Protein AF-A0AAN7C1F4-F1 (afdb_monomer_lite)

InterPro domains:
  IPR022137 Zinc finger protein, DUF3669 domain [PF12417] (232-261)

pLDDT: mean 75.75, std 20.01, range [30.58, 96.75]

Structure (mmCIF, N/CA/C/O backbone):
data_AF-A0AAN7C1F4-F1
#
_entry.id   AF-A0AAN7C1F4-F1
#
loop_
_atom_site.group_PDB
_atom_site.id
_atom_site.type_symbol
_atom_site.label_atom_id
_atom_site.label_alt_id
_atom_site.label_comp_id
_atom_site.label_asym_id
_atom_site.label_entity_id
_atom_site.label_seq_id
_atom_site.pdbx_PDB_ins_code
_atom_site.Cartn_x
_atom_site.Cartn_y
_atom_site.Cartn_z
_atom_site.occupancy
_atom_site.B_iso_or_equiv
_atom_site.auth_seq_id
_atom_site.auth_comp_id
_atom_site.auth_asym_id
_atom_site.auth_atom_id
_atom_site.pdbx_PDB_model_num
ATOM 1 N N . MET A 1 1 ? -2.738 40.493 -22.459 1.00 34.84 1 MET A N 1
ATOM 2 C CA . MET A 1 1 ? -2.382 39.876 -21.164 1.00 34.84 1 MET A CA 1
ATOM 3 C C . MET A 1 1 ? -3.602 39.111 -20.692 1.00 34.84 1 MET A C 1
ATOM 5 O O . MET A 1 1 ? -4.581 39.734 -20.309 1.00 34.84 1 MET A O 1
ATOM 9 N N . SER A 1 2 ? -3.603 37.792 -20.858 1.00 36.91 2 SER A N 1
ATOM 10 C CA . SER A 1 2 ? -4.752 36.943 -20.528 1.00 36.91 2 SER A CA 1
ATOM 11 C C . SER A 1 2 ? -4.722 36.644 -19.031 1.00 36.91 2 SER A C 1
ATOM 13 O O . SER A 1 2 ? -3.723 36.116 -18.545 1.00 36.91 2 SER A O 1
ATOM 15 N N . GLN A 1 3 ? -5.772 37.019 -18.295 1.00 33.38 3 GLN A N 1
ATOM 16 C CA . GLN A 1 3 ? -5.907 36.657 -16.883 1.00 33.38 3 GLN A CA 1
ATOM 17 C C . GLN A 1 3 ? -5.899 35.124 -16.746 1.00 33.38 3 GLN A C 1
ATOM 19 O O . GLN A 1 3 ? -6.567 34.449 -17.537 1.00 33.38 3 GLN A O 1
ATOM 24 N N . PRO A 1 4 ? -5.148 34.549 -15.790 1.00 38.56 4 PRO A N 1
ATOM 25 C CA . PRO A 1 4 ? -5.243 33.123 -15.517 1.00 38.56 4 PRO A CA 1
ATOM 26 C C . PRO A 1 4 ? -6.684 32.787 -15.113 1.00 38.56 4 PRO A C 1
ATOM 28 O O . PRO A 1 4 ? -7.313 33.525 -14.360 1.00 38.56 4 PRO A O 1
ATOM 31 N N . SER A 1 5 ? -7.231 31.691 -15.648 1.00 43.50 5 SER A N 1
ATOM 32 C CA . SER A 1 5 ? -8.597 31.273 -15.311 1.00 43.50 5 SER A CA 1
ATOM 33 C C . SER A 1 5 ? -8.726 31.061 -13.798 1.00 43.50 5 SER A C 1
ATOM 35 O O . SER A 1 5 ? -7.796 30.543 -13.183 1.00 43.50 5 SER A O 1
ATOM 37 N N . VAL A 1 6 ? -9.885 31.373 -13.216 1.00 41.28 6 VAL A N 1
ATOM 38 C CA . VAL A 1 6 ? -10.202 31.178 -11.784 1.00 41.28 6 VAL A CA 1
ATOM 39 C C . VAL A 1 6 ? -9.850 29.761 -11.287 1.00 41.28 6 VAL A C 1
ATOM 41 O O . VAL A 1 6 ? -9.401 29.581 -10.159 1.00 41.28 6 VAL A O 1
ATOM 44 N N . ASN A 1 7 ? -9.939 28.749 -12.159 1.00 43.69 7 ASN A N 1
ATOM 45 C CA . ASN A 1 7 ? -9.520 27.373 -11.862 1.00 43.69 7 ASN A CA 1
ATOM 46 C C . ASN A 1 7 ? -8.006 27.216 -11.640 1.00 43.69 7 ASN A C 1
ATOM 48 O O . ASN A 1 7 ? -7.591 26.370 -10.857 1.00 43.69 7 ASN A O 1
ATOM 52 N N . ALA A 1 8 ? -7.168 28.006 -12.311 1.00 42.75 8 ALA A N 1
ATOM 53 C CA . ALA A 1 8 ? -5.718 28.000 -12.121 1.00 42.75 8 ALA A CA 1
ATOM 54 C C . ALA A 1 8 ? -5.306 28.698 -10.812 1.00 42.75 8 ALA A C 1
ATOM 56 O O . ALA A 1 8 ? -4.344 28.271 -10.176 1.00 42.75 8 ALA A O 1
ATOM 57 N N . GLU A 1 9 ? -6.048 29.723 -10.378 1.00 36.28 9 GLU A N 1
ATOM 58 C CA . GLU A 1 9 ? -5.847 30.366 -9.071 1.00 36.28 9 GLU A CA 1
ATOM 59 C C . GLU A 1 9 ? -6.326 29.482 -7.912 1.00 36.28 9 GLU A C 1
ATOM 61 O O . GLU A 1 9 ? -5.582 29.297 -6.952 1.00 36.28 9 GLU A O 1
ATOM 66 N N . LEU A 1 10 ? -7.489 28.830 -8.032 1.00 43.03 10 LEU A N 1
ATOM 67 C CA . LEU A 1 10 ? -7.954 27.842 -7.046 1.00 43.03 10 LEU A CA 1
ATOM 68 C C . LEU A 1 10 ? -7.001 26.640 -6.933 1.00 43.03 10 LEU A C 1
ATOM 70 O O . LEU A 1 10 ? -6.730 26.167 -5.832 1.00 43.03 10 LEU A O 1
ATOM 74 N N . ARG A 1 11 ? -6.413 26.183 -8.049 1.00 48.16 11 ARG A N 1
ATOM 75 C CA . ARG A 1 11 ? -5.385 25.123 -8.056 1.00 48.16 11 ARG A CA 1
ATOM 76 C C . ARG A 1 11 ? -4.082 25.531 -7.366 1.00 48.16 11 ARG A C 1
ATOM 78 O O . ARG A 1 11 ? -3.404 24.660 -6.836 1.00 48.16 11 ARG A O 1
ATOM 85 N N . ARG A 1 12 ? -3.742 26.826 -7.349 1.00 46.03 12 ARG A N 1
ATOM 86 C CA . ARG A 1 12 ? -2.605 27.367 -6.581 1.00 46.03 12 ARG A CA 1
ATOM 87 C C . ARG A 1 12 ? -2.884 27.462 -5.078 1.00 46.03 12 ARG A C 1
ATOM 89 O O . ARG A 1 12 ? -1.930 27.512 -4.312 1.00 46.03 12 ARG A O 1
ATOM 96 N N . MET A 1 13 ? -4.152 27.497 -4.661 1.00 45.31 13 MET A N 1
ATOM 97 C CA . MET A 1 13 ? -4.554 27.585 -3.248 1.00 45.31 13 MET A CA 1
ATOM 98 C C . MET A 1 13 ? -4.673 26.228 -2.545 1.00 45.31 13 MET A C 1
ATOM 100 O O . MET A 1 13 ? -4.728 26.181 -1.319 1.00 45.31 13 MET A O 1
ATOM 104 N N . LEU A 1 14 ? -4.736 25.128 -3.294 1.00 59.16 14 LEU A N 1
ATOM 105 C CA . LEU A 1 14 ? -4.851 23.789 -2.728 1.00 59.16 14 LEU A CA 1
ATOM 106 C C . LEU A 1 14 ? -3.478 23.288 -2.260 1.00 59.16 14 LEU A C 1
ATOM 108 O O . LEU A 1 14 ? -2.576 23.071 -3.073 1.00 59.16 14 LEU A O 1
ATOM 112 N N . THR A 1 15 ? -3.341 23.089 -0.953 1.00 70.69 15 THR A N 1
ATOM 113 C CA . THR A 1 15 ? -2.117 22.611 -0.308 1.00 70.69 15 THR A CA 1
ATOM 114 C C . THR A 1 15 ? -1.879 21.126 -0.585 1.00 70.69 15 THR A C 1
ATOM 116 O O . THR A 1 15 ? -2.807 20.317 -0.635 1.00 70.69 15 THR A O 1
ATOM 119 N N . ILE A 1 16 ? -0.611 20.770 -0.798 1.00 83.31 16 ILE A N 1
ATOM 120 C CA . ILE A 1 16 ? -0.155 19.380 -0.854 1.00 83.31 16 ILE A CA 1
ATOM 121 C C . ILE A 1 16 ? 0.323 19.017 0.544 1.00 83.31 16 ILE A C 1
ATOM 123 O O . ILE A 1 16 ? 1.182 19.697 1.099 1.00 83.31 16 ILE A O 1
ATOM 127 N N . ASN A 1 17 ? -0.233 17.945 1.095 1.00 83.12 17 ASN A N 1
ATOM 128 C CA . ASN A 1 17 ? 0.061 17.490 2.444 1.00 83.12 17 ASN A CA 1
ATOM 129 C C . ASN A 1 17 ? 0.717 16.111 2.397 1.00 83.12 17 ASN A C 1
ATOM 131 O O . ASN A 1 17 ? 0.409 15.293 1.525 1.00 83.12 17 ASN A O 1
ATOM 135 N N . SER A 1 18 ? 1.603 15.845 3.356 1.00 85.62 18 SER A N 1
ATOM 136 C CA . SER A 1 18 ? 2.015 14.475 3.659 1.00 85.62 18 SER A CA 1
ATOM 137 C C . SER A 1 18 ? 0.838 13.748 4.305 1.00 85.62 18 SER A C 1
ATOM 139 O O . SER A 1 18 ? 0.283 14.225 5.296 1.00 85.62 18 SER A O 1
ATOM 141 N N . ILE A 1 19 ? 0.448 12.615 3.727 1.00 83.81 19 ILE A N 1
ATOM 142 C CA . ILE A 1 19 ? -0.683 11.791 4.178 1.00 83.81 19 ILE A CA 1
ATOM 143 C C . ILE A 1 19 ? -0.240 10.421 4.706 1.00 83.81 19 ILE A C 1
ATOM 145 O O . ILE A 1 19 ? -1.054 9.652 5.207 1.00 83.81 19 ILE A O 1
ATOM 149 N N . GLY A 1 20 ? 1.049 10.103 4.597 1.00 81.62 20 GLY A N 1
ATOM 150 C CA . GLY A 1 20 ? 1.629 8.870 5.112 1.00 81.62 20 GLY A CA 1
ATOM 151 C C . GLY A 1 20 ? 3.140 8.859 4.935 1.00 81.62 20 GLY A C 1
ATOM 152 O O . GLY A 1 20 ? 3.677 9.503 4.038 1.00 81.62 20 GLY A O 1
ATOM 153 N N . TRP A 1 21 ? 3.846 8.133 5.792 1.00 78.19 21 TRP A N 1
ATOM 154 C CA . TRP A 1 21 ? 5.289 7.952 5.683 1.00 78.19 21 TRP A CA 1
ATOM 155 C C . TRP A 1 21 ? 5.690 6.583 6.225 1.00 78.19 21 TRP A C 1
ATOM 157 O O . TRP A 1 21 ? 5.091 6.083 7.174 1.00 78.19 21 TRP A O 1
ATOM 167 N N . GLY A 1 22 ? 6.719 6.001 5.622 1.00 72.56 22 GLY A N 1
ATOM 168 C CA . GLY A 1 22 ? 7.321 4.738 6.023 1.00 72.56 22 GLY A CA 1
ATOM 169 C C . GLY A 1 22 ? 8.840 4.787 5.885 1.00 72.56 22 GLY A C 1
ATOM 170 O O . GLY A 1 22 ? 9.439 5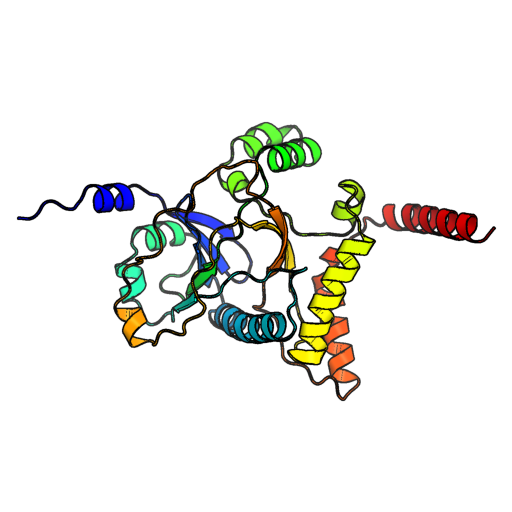.856 5.716 1.00 72.56 22 GLY A O 1
ATOM 171 N N . THR A 1 23 ? 9.471 3.620 5.966 1.00 73.88 23 THR A N 1
ATOM 172 C CA . THR A 1 23 ? 10.931 3.491 5.854 1.00 73.88 23 THR A CA 1
ATOM 173 C C . THR A 1 23 ? 11.415 3.759 4.426 1.00 73.88 23 THR A C 1
ATOM 175 O O . THR A 1 23 ? 12.408 4.466 4.246 1.00 73.88 23 THR A O 1
ATOM 178 N N . CYS A 1 24 ? 10.680 3.271 3.422 1.00 76.62 24 CYS A N 1
ATOM 179 C CA . CYS A 1 24 ? 11.045 3.373 2.006 1.00 76.62 24 CYS A CA 1
ATOM 180 C C . CYS A 1 24 ? 10.645 4.719 1.363 1.00 76.62 24 CYS A C 1
ATOM 182 O O . CYS A 1 24 ? 11.312 5.216 0.450 1.00 76.62 24 CYS A O 1
ATOM 184 N N . GLY A 1 25 ? 9.587 5.378 1.855 1.00 86.12 25 GLY A N 1
ATOM 185 C CA . GLY A 1 25 ? 9.088 6.605 1.233 1.00 86.12 25 GLY A CA 1
ATOM 186 C C . GLY A 1 25 ? 8.068 7.403 2.039 1.00 86.12 25 GLY A C 1
ATOM 187 O O . GLY A 1 25 ? 7.603 6.989 3.100 1.00 86.12 25 GLY A O 1
ATOM 188 N N . ALA A 1 26 ? 7.714 8.569 1.504 1.00 89.50 26 ALA A N 1
ATOM 189 C CA . ALA A 1 26 ? 6.664 9.439 2.024 1.00 89.50 26 ALA A CA 1
ATOM 190 C C . ALA A 1 26 ? 5.602 9.691 0.952 1.00 89.50 26 ALA A C 1
ATOM 192 O O . ALA A 1 26 ? 5.916 9.832 -0.228 1.00 89.50 26 ALA A O 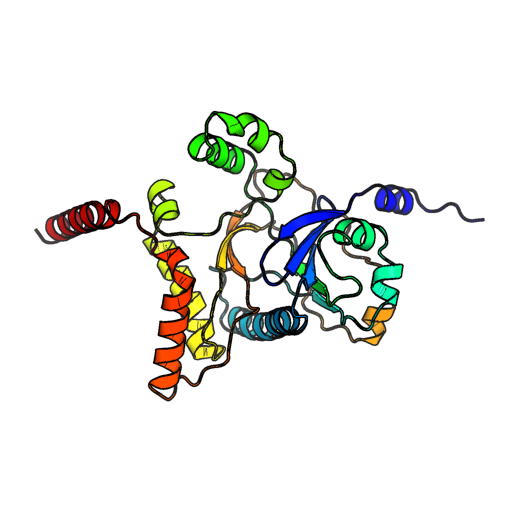1
ATOM 193 N N . VAL A 1 27 ? 4.340 9.716 1.361 1.00 90.44 27 VAL A N 1
ATOM 194 C CA . VAL A 1 27 ? 3.176 9.804 0.484 1.00 90.44 27 VAL A CA 1
ATOM 195 C C . VAL A 1 27 ? 2.540 11.173 0.638 1.00 90.44 27 VAL A C 1
ATOM 197 O O . VAL A 1 27 ? 2.170 11.582 1.736 1.00 90.44 27 VAL A O 1
ATOM 200 N N . PHE A 1 28 ? 2.371 11.856 -0.486 1.00 90.62 28 PHE A N 1
ATOM 201 C CA . PHE A 1 28 ? 1.812 13.193 -0.561 1.00 90.62 28 PHE A CA 1
ATOM 202 C C . PHE A 1 28 ? 0.551 13.194 -1.409 1.00 90.62 28 PHE A C 1
ATOM 204 O O . PHE A 1 28 ? 0.458 12.503 -2.429 1.00 90.62 28 PHE A O 1
ATOM 211 N N . ALA A 1 29 ? -0.417 14.005 -1.009 1.00 86.25 29 ALA A N 1
ATOM 212 C CA . ALA A 1 29 ? -1.616 14.232 -1.789 1.00 86.25 29 ALA A CA 1
ATOM 213 C C . ALA A 1 29 ? -2.104 15.662 -1.615 1.00 86.25 29 ALA A C 1
ATOM 215 O O . ALA A 1 29 ? -1.982 16.266 -0.551 1.00 86.25 29 ALA A O 1
ATOM 216 N N . GLN A 1 30 ? -2.703 16.183 -2.675 1.00 81.44 30 GLN A N 1
ATOM 217 C CA . GLN A 1 30 ? -3.557 17.352 -2.576 1.00 81.44 30 GLN A CA 1
ATOM 218 C C . GLN A 1 30 ? -4.897 16.934 -1.957 1.00 81.44 30 GLN A C 1
ATOM 220 O O . GLN A 1 30 ? -5.365 15.807 -2.175 1.00 81.44 30 GLN A O 1
ATOM 225 N N . ASP A 1 31 ? -5.531 17.815 -1.190 1.00 69.44 31 ASP A N 1
ATOM 226 C CA . ASP A 1 31 ? -6.854 17.534 -0.632 1.00 69.44 31 ASP A CA 1
ATOM 227 C C . ASP A 1 31 ? -7.838 17.143 -1.745 1.00 69.44 31 ASP A C 1
ATOM 229 O O . ASP A 1 31 ? -7.883 17.759 -2.810 1.00 69.44 31 ASP A O 1
ATOM 233 N N . GLN A 1 32 ? -8.595 16.063 -1.511 1.00 67.56 32 GLN A N 1
ATOM 234 C CA . GLN A 1 32 ? -9.613 15.529 -2.434 1.00 67.56 32 GLN A CA 1
ATOM 235 C C . GLN A 1 32 ? -9.085 15.036 -3.797 1.00 67.56 32 GLN A C 1
ATOM 237 O O . GLN A 1 32 ? -9.873 14.718 -4.694 1.00 67.56 32 GLN A O 1
ATOM 242 N N . ALA A 1 33 ? -7.764 14.937 -3.970 1.00 74.31 33 ALA A N 1
ATOM 243 C CA . ALA A 1 33 ? -7.179 14.296 -5.139 1.00 74.31 33 ALA A CA 1
ATOM 244 C C . ALA A 1 33 ? -7.429 12.784 -5.122 1.00 74.31 33 ALA A C 1
ATOM 246 O O . ALA A 1 33 ? -7.397 12.151 -4.068 1.00 74.31 33 ALA A O 1
ATOM 247 N N . CYS A 1 34 ? -7.611 12.202 -6.306 1.00 78.19 34 CYS A N 1
ATOM 248 C CA . CYS A 1 34 ? -7.798 10.757 -6.497 1.00 78.19 34 CYS A CA 1
ATOM 249 C C . CYS A 1 34 ? -6.473 10.021 -6.704 1.00 78.19 34 CYS A C 1
ATOM 251 O O . CYS A 1 34 ? -6.452 8.816 -6.955 1.00 78.19 34 CYS A O 1
ATOM 253 N N . THR A 1 35 ? -5.369 10.758 -6.636 1.00 84.62 35 THR A N 1
ATOM 254 C CA . THR A 1 35 ? -4.013 10.268 -6.832 1.00 84.62 35 THR A CA 1
ATOM 255 C C . THR A 1 35 ? -3.136 10.685 -5.665 1.00 84.62 35 THR A C 1
ATOM 257 O O . THR A 1 35 ? -3.363 11.730 -5.051 1.00 84.62 35 THR A O 1
ATOM 260 N N . VAL A 1 36 ? -2.111 9.888 -5.402 1.00 89.31 36 VAL A N 1
ATOM 261 C CA . VAL A 1 36 ? -1.060 10.175 -4.427 1.00 89.31 36 VAL A CA 1
ATOM 262 C C . VAL A 1 36 ? 0.295 10.062 -5.099 1.00 89.31 36 VAL A C 1
ATOM 264 O O . VAL A 1 36 ? 0.459 9.299 -6.051 1.00 89.31 36 VAL A O 1
ATOM 267 N N . VAL A 1 37 ? 1.263 10.807 -4.582 1.00 91.81 37 VAL A N 1
ATOM 268 C CA . VAL A 1 37 ? 2.665 10.724 -4.981 1.00 91.81 37 VAL A CA 1
ATOM 269 C C . VAL A 1 37 ? 3.448 10.107 -3.827 1.00 91.81 37 VAL A C 1
ATOM 271 O O . VAL A 1 37 ? 3.558 10.725 -2.771 1.00 91.81 37 VAL A O 1
ATOM 274 N N . LYS A 1 38 ? 4.008 8.909 -4.016 1.00 93.00 38 LYS A N 1
ATOM 275 C CA . LYS A 1 38 ? 4.999 8.311 -3.105 1.00 93.00 38 LYS A CA 1
ATOM 276 C C . LYS A 1 38 ? 6.389 8.759 -3.563 1.00 93.00 38 LYS A C 1
ATOM 278 O O . LYS A 1 38 ? 6.771 8.486 -4.695 1.00 93.00 38 LYS A O 1
ATOM 283 N N . LEU A 1 39 ? 7.119 9.474 -2.715 1.00 93.50 39 LEU A N 1
ATOM 284 C CA . LEU A 1 39 ? 8.501 9.901 -2.940 1.00 93.50 39 LEU A CA 1
ATOM 285 C C . LEU A 1 39 ? 9.459 8.976 -2.194 1.00 93.50 39 LEU A C 1
ATOM 287 O O . LEU A 1 39 ? 9.194 8.614 -1.045 1.00 93.50 39 LEU A O 1
ATOM 291 N N . ALA A 1 40 ? 10.578 8.618 -2.825 1.00 92.69 40 ALA A N 1
ATOM 292 C CA . ALA A 1 40 ? 11.602 7.802 -2.181 1.00 92.69 40 ALA A CA 1
ATOM 293 C C . ALA A 1 40 ? 12.345 8.618 -1.114 1.00 92.69 40 ALA A C 1
ATOM 295 O O . ALA A 1 40 ? 12.732 9.767 -1.351 1.00 92.69 40 ALA A O 1
ATOM 296 N N . LYS A 1 41 ? 12.538 8.018 0.065 1.00 87.25 41 LYS A N 1
ATOM 297 C CA . LYS A 1 41 ? 13.205 8.673 1.198 1.00 87.25 41 LYS A CA 1
ATOM 298 C C . LYS A 1 41 ? 14.697 8.346 1.267 1.00 87.25 41 LYS A C 1
ATOM 300 O O . LYS A 1 41 ? 15.506 9.260 1.410 1.00 87.25 41 LYS A O 1
ATOM 305 N N . ASN A 1 42 ? 15.035 7.061 1.147 1.00 81.12 42 ASN A N 1
ATOM 306 C CA . ASN A 1 42 ? 16.395 6.556 1.330 1.00 81.12 42 ASN A CA 1
ATOM 307 C C . ASN A 1 42 ? 16.933 5.907 0.052 1.00 81.12 42 ASN A C 1
ATOM 309 O O . ASN A 1 42 ? 17.833 6.464 -0.568 1.00 81.12 42 ASN A O 1
ATOM 313 N N . ASP A 1 43 ? 16.371 4.761 -0.348 1.00 84.06 43 ASP A N 1
ATOM 314 C CA . ASP A 1 43 ? 16.821 4.004 -1.515 1.00 84.06 43 ASP A CA 1
ATOM 315 C C . ASP A 1 43 ? 15.832 4.155 -2.689 1.00 84.06 43 ASP A C 1
ATOM 317 O O . ASP A 1 43 ? 14.719 3.621 -2.650 1.00 84.06 43 ASP A O 1
ATOM 321 N N . PRO A 1 44 ? 16.209 4.859 -3.772 1.00 83.44 44 PRO A N 1
ATOM 322 C CA . PRO A 1 44 ? 15.389 4.950 -4.977 1.00 83.44 44 PRO A CA 1
ATOM 323 C C . PRO A 1 44 ? 15.067 3.589 -5.616 1.00 83.44 44 PRO A C 1
ATOM 325 O O . PRO A 1 44 ? 14.070 3.479 -6.336 1.00 83.44 44 PRO A O 1
ATOM 328 N N . MET A 1 45 ? 15.888 2.558 -5.375 1.00 88.38 45 MET A N 1
ATOM 329 C CA . MET A 1 45 ? 15.665 1.211 -5.902 1.00 88.38 45 MET A CA 1
ATOM 330 C C . MET A 1 45 ? 14.491 0.505 -5.224 1.00 88.38 45 MET A C 1
ATOM 332 O O . MET A 1 45 ? 13.797 -0.252 -5.900 1.00 88.38 45 MET A O 1
ATOM 336 N N . GLU A 1 46 ? 14.209 0.783 -3.947 1.00 89.94 46 GLU A N 1
ATOM 337 C CA . GLU A 1 46 ? 13.031 0.246 -3.248 1.00 89.94 46 GLU A CA 1
ATOM 338 C C . GLU A 1 46 ? 11.738 0.733 -3.916 1.00 89.94 46 GLU A C 1
ATOM 340 O O . GLU A 1 46 ? 10.860 -0.063 -4.251 1.00 89.94 46 GLU A O 1
ATOM 345 N N . LEU A 1 47 ? 11.649 2.032 -4.228 1.00 91.69 47 LEU A N 1
ATOM 346 C CA . LEU A 1 47 ? 10.476 2.595 -4.905 1.00 91.69 47 LEU A CA 1
ATOM 347 C C . LEU A 1 47 ? 10.346 2.111 -6.358 1.00 91.69 47 LEU A C 1
ATOM 349 O O . LEU A 1 47 ? 9.237 1.919 -6.863 1.00 91.69 47 LEU A O 1
ATOM 353 N N . TRP A 1 48 ? 11.471 1.902 -7.045 1.00 92.31 48 TRP A N 1
ATOM 354 C CA . TRP A 1 48 ? 11.461 1.270 -8.363 1.00 92.31 48 TRP A CA 1
ATOM 355 C C . TRP A 1 48 ? 10.993 -0.187 -8.289 1.00 92.31 48 TRP A C 1
ATOM 357 O O . TRP A 1 48 ? 10.208 -0.631 -9.135 1.00 92.31 48 TRP A O 1
ATOM 367 N N . ASN A 1 49 ? 11.426 -0.932 -7.268 1.00 94.31 49 ASN A N 1
ATOM 368 C CA . ASN A 1 49 ? 10.964 -2.293 -7.050 1.00 94.31 49 ASN A CA 1
ATOM 369 C C . ASN A 1 49 ? 9.457 -2.313 -6.776 1.00 94.31 49 ASN A C 1
ATOM 371 O O . ASN A 1 49 ? 8.760 -3.074 -7.445 1.00 94.31 49 ASN A O 1
ATOM 375 N N . ASP A 1 50 ? 8.944 -1.418 -5.923 1.00 93.88 50 ASP A N 1
ATOM 376 C CA . ASP A 1 50 ? 7.502 -1.234 -5.699 1.00 93.88 50 ASP A CA 1
ATOM 377 C C . ASP A 1 50 ? 6.777 -1.103 -7.044 1.00 93.88 50 ASP A C 1
ATOM 379 O O . ASP A 1 50 ? 5.958 -1.950 -7.395 1.00 93.88 50 ASP A O 1
ATOM 383 N N . TYR A 1 51 ? 7.189 -0.152 -7.889 1.00 93.69 51 TYR A N 1
ATOM 384 C CA . TYR A 1 51 ? 6.588 0.061 -9.207 1.00 93.69 51 TYR A CA 1
ATOM 385 C C . TYR A 1 51 ? 6.557 -1.202 -10.088 1.00 93.69 51 TYR A C 1
ATOM 387 O O . TYR A 1 51 ? 5.521 -1.544 -10.678 1.00 93.69 51 TYR A O 1
ATOM 395 N N . ILE A 1 52 ? 7.680 -1.920 -10.185 1.00 94.94 52 ILE A N 1
ATOM 396 C CA . ILE A 1 52 ? 7.797 -3.116 -11.029 1.00 94.94 52 ILE A CA 1
ATOM 397 C C . ILE A 1 52 ? 6.956 -4.275 -10.484 1.00 94.94 52 ILE A C 1
ATOM 399 O O . ILE A 1 52 ? 6.273 -4.965 -11.254 1.00 94.94 52 ILE A O 1
ATOM 403 N N . LYS A 1 53 ? 6.983 -4.507 -9.169 1.00 96.25 53 LYS A N 1
ATOM 404 C CA . LYS A 1 53 ? 6.245 -5.597 -8.517 1.00 96.25 53 LYS A CA 1
ATOM 405 C C . LYS A 1 53 ? 4.755 -5.319 -8.515 1.00 96.25 53 LYS A C 1
ATOM 407 O O . LYS A 1 53 ? 3.991 -6.194 -8.921 1.00 96.25 53 LYS A O 1
ATOM 412 N N . HIS A 1 54 ? 4.366 -4.086 -8.220 1.00 95.25 54 HIS A N 1
ATOM 413 C CA . HIS A 1 54 ? 3.007 -3.590 -8.350 1.00 95.25 54 HIS A CA 1
ATOM 414 C C . HIS A 1 54 ? 2.462 -3.869 -9.757 1.00 95.25 54 HIS A C 1
ATOM 416 O O . HIS A 1 54 ? 1.452 -4.560 -9.901 1.00 95.25 54 HIS A O 1
ATOM 422 N N . LYS A 1 55 ? 3.168 -3.442 -10.818 1.00 93.38 55 LYS A N 1
ATOM 423 C CA . LYS A 1 55 ? 2.762 -3.703 -12.214 1.00 93.38 55 LYS A CA 1
ATOM 424 C C . LYS A 1 55 ? 2.591 -5.200 -12.493 1.00 93.38 55 LYS A C 1
ATOM 426 O O . LYS A 1 55 ? 1.610 -5.614 -13.117 1.00 93.38 55 LYS A O 1
ATOM 431 N N . LYS A 1 56 ? 3.539 -6.026 -12.039 1.00 95.50 56 LYS A N 1
ATOM 432 C CA . LYS A 1 56 ? 3.515 -7.481 -12.252 1.00 95.50 56 LYS A CA 1
ATOM 433 C C . LYS A 1 56 ? 2.313 -8.137 -11.570 1.00 95.50 56 LYS A C 1
ATOM 435 O O . LYS A 1 56 ? 1.633 -8.946 -12.207 1.00 95.50 56 LYS A O 1
ATOM 440 N N . ILE A 1 57 ? 2.071 -7.798 -10.306 1.00 96.75 57 ILE A N 1
ATOM 441 C CA . ILE A 1 57 ? 1.023 -8.378 -9.463 1.00 96.75 57 ILE A CA 1
ATOM 442 C C . ILE A 1 57 ? -0.356 -7.902 -9.930 1.00 96.75 57 ILE A C 1
ATOM 444 O O . ILE A 1 57 ? -1.221 -8.741 -10.189 1.00 96.75 57 ILE A O 1
ATOM 448 N N . ALA A 1 58 ? -0.540 -6.597 -10.163 1.00 94.94 58 ALA A N 1
ATOM 449 C CA . ALA A 1 58 ? -1.793 -6.029 -10.667 1.00 94.94 58 ALA A CA 1
ATOM 450 C C . ALA A 1 58 ? -2.229 -6.673 -11.993 1.00 94.94 58 ALA A C 1
ATOM 452 O O . ALA A 1 58 ? -3.395 -7.040 -12.164 1.00 94.94 58 ALA A O 1
ATOM 453 N N . LYS A 1 59 ? -1.278 -6.926 -12.906 1.00 95.56 59 LYS A N 1
ATOM 454 C CA . LYS A 1 59 ? -1.544 -7.657 -14.153 1.00 95.56 59 LYS A CA 1
ATOM 455 C C . LYS A 1 59 ? -2.109 -9.060 -13.899 1.00 95.56 59 LYS A C 1
ATOM 457 O O . LYS A 1 59 ? -3.002 -9.489 -14.631 1.00 95.56 59 LYS A O 1
ATOM 462 N N . GLN A 1 60 ? -1.612 -9.780 -12.889 1.00 96.56 60 GLN A N 1
ATOM 463 C CA . GLN A 1 60 ? -2.142 -11.107 -12.557 1.00 96.56 60 GLN A CA 1
ATOM 464 C C . GLN A 1 60 ? -3.512 -11.020 -11.884 1.00 96.56 60 GLN A C 1
ATOM 466 O O . GLN A 1 60 ? -4.404 -11.774 -12.260 1.00 96.56 60 GLN A O 1
ATOM 471 N N . PHE A 1 61 ? -3.721 -10.070 -10.972 1.00 96.00 61 PHE A N 1
ATOM 472 C CA . PHE A 1 61 ? -5.026 -9.860 -10.335 1.00 96.00 61 PHE A CA 1
ATOM 473 C C . PHE A 1 61 ? -6.111 -9.583 -11.383 1.00 96.00 61 PHE A C 1
ATOM 475 O O . PHE A 1 61 ? -7.154 -10.235 -11.375 1.00 96.00 61 PHE A O 1
ATOM 482 N N . LYS A 1 62 ? -5.821 -8.715 -12.362 1.00 94.19 62 LYS A N 1
ATOM 483 C CA . LYS A 1 62 ? -6.711 -8.426 -13.498 1.00 94.19 62 LYS A CA 1
ATOM 484 C C . LYS A 1 62 ? -6.972 -9.666 -14.356 1.00 94.19 62 LYS A C 1
ATOM 486 O O . LYS A 1 62 ? -8.119 -9.965 -14.677 1.00 94.19 62 LYS A O 1
ATOM 491 N N . ARG A 1 63 ? -5.922 -10.427 -14.695 1.00 95.06 63 ARG A N 1
ATOM 492 C CA . ARG A 1 63 ? -6.027 -11.662 -15.495 1.00 95.06 63 ARG A CA 1
ATOM 493 C C . ARG A 1 63 ? -6.922 -12.716 -14.836 1.00 95.06 63 ARG A C 1
ATOM 495 O O . ARG A 1 63 ? -7.670 -13.387 -15.541 1.00 95.06 63 ARG A O 1
ATOM 502 N N . PHE A 1 64 ? -6.829 -12.864 -13.517 1.00 94.31 64 PHE A N 1
ATOM 503 C CA . PHE A 1 64 ? -7.583 -13.856 -12.745 1.00 94.31 64 PHE A CA 1
ATOM 504 C C . PHE A 1 64 ? -8.882 -13.304 -12.140 1.00 94.31 64 PHE A C 1
ATOM 506 O O . PHE A 1 64 ? -9.571 -14.038 -11.442 1.00 94.31 64 PHE A O 1
ATOM 513 N N . ARG A 1 65 ? -9.243 -12.047 -12.448 1.00 94.12 65 ARG A N 1
ATOM 514 C CA . ARG A 1 65 ? -10.460 -11.370 -11.964 1.00 94.12 65 ARG A CA 1
ATOM 515 C C . ARG A 1 65 ? -10.585 -11.397 -10.436 1.00 94.12 65 ARG A C 1
ATOM 517 O O . ARG A 1 65 ? -11.644 -11.688 -9.890 1.00 94.12 65 ARG A O 1
ATOM 524 N N . ILE A 1 66 ? -9.483 -11.104 -9.749 1.00 92.19 66 ILE A N 1
ATOM 525 C CA . ILE A 1 66 ? -9.477 -10.965 -8.292 1.00 92.19 66 ILE A CA 1
ATOM 526 C C . ILE A 1 66 ? -10.105 -9.617 -7.933 1.00 92.19 66 ILE A C 1
ATOM 528 O O . ILE A 1 66 ? -9.513 -8.567 -8.174 1.00 92.19 66 ILE A O 1
ATOM 532 N N . GLU A 1 67 ? -11.314 -9.650 -7.375 1.00 88.31 67 GLU A N 1
ATOM 533 C CA . GLU A 1 67 ? -12.076 -8.448 -6.994 1.00 88.31 67 GLU A CA 1
ATOM 534 C C . GLU A 1 67 ? -12.228 -8.284 -5.476 1.00 88.31 67 GLU A C 1
ATOM 536 O O . GLU A 1 67 ? -12.640 -7.231 -4.992 1.00 88.31 67 GLU A O 1
ATOM 541 N N . GLU A 1 68 ? -11.892 -9.324 -4.714 1.00 88.62 68 GLU A N 1
ATOM 542 C CA . GLU A 1 68 ? -12.074 -9.382 -3.261 1.00 88.62 68 GLU A CA 1
ATOM 543 C C . GLU A 1 68 ? -10.965 -8.649 -2.492 1.00 88.62 68 GLU A C 1
ATOM 545 O O . GLU A 1 68 ? -11.154 -8.290 -1.326 1.00 88.62 68 GLU A O 1
ATOM 550 N N . VAL A 1 69 ? -9.827 -8.429 -3.160 1.00 94.06 69 VAL A N 1
ATOM 551 C CA . VAL A 1 69 ? -8.684 -7.631 -2.709 1.00 94.06 69 VAL A CA 1
ATOM 552 C C . VAL A 1 69 ? -8.318 -6.664 -3.826 1.00 94.06 69 VAL A C 1
ATOM 554 O O . VAL A 1 69 ? -8.069 -7.073 -4.960 1.00 94.06 69 VAL A O 1
ATOM 557 N N . ARG A 1 70 ? -8.287 -5.375 -3.506 1.00 94.19 70 ARG A N 1
ATOM 558 C CA . ARG A 1 70 ? -7.941 -4.300 -4.430 1.00 94.19 70 ARG A CA 1
ATOM 559 C C . ARG A 1 70 ? -6.445 -4.017 -4.404 1.00 94.19 70 ARG A C 1
ATOM 561 O O . ARG A 1 70 ? -5.796 -4.117 -3.368 1.00 94.19 70 ARG A O 1
ATOM 568 N N . ILE A 1 71 ? -5.925 -3.598 -5.547 1.00 93.94 71 ILE A N 1
ATOM 569 C CA . ILE A 1 71 ? -4.596 -3.004 -5.680 1.00 93.94 71 ILE A CA 1
ATOM 570 C C . ILE A 1 71 ? -4.824 -1.579 -6.195 1.00 93.94 71 ILE A C 1
ATOM 572 O O . ILE A 1 71 ? -5.633 -1.423 -7.117 1.00 93.94 71 ILE A O 1
ATOM 576 N N . PRO A 1 72 ? -4.190 -0.544 -5.614 1.00 92.19 72 PRO A N 1
ATOM 577 C CA . PRO A 1 72 ? -4.309 0.820 -6.122 1.00 92.19 72 PRO A CA 1
ATOM 578 C C . PRO A 1 72 ? -3.965 0.891 -7.610 1.00 92.19 72 PRO A C 1
ATOM 580 O O . PRO A 1 72 ? -3.006 0.272 -8.050 1.00 92.19 72 PRO A O 1
ATOM 583 N N . GLY A 1 73 ? -4.707 1.668 -8.395 1.00 88.69 73 GLY A N 1
ATOM 584 C CA . GLY A 1 73 ? -4.294 1.989 -9.762 1.00 88.69 73 GLY A CA 1
ATOM 585 C C . GLY A 1 73 ? -2.867 2.548 -9.785 1.00 88.69 73 GLY A C 1
ATOM 586 O O . GLY A 1 73 ? -2.488 3.352 -8.932 1.00 88.69 73 GLY A O 1
ATOM 587 N N . ARG A 1 74 ? -2.059 2.123 -10.753 1.00 87.56 74 ARG A N 1
ATOM 588 C CA . ARG A 1 74 ? -0.671 2.571 -10.919 1.00 87.56 74 ARG A CA 1
ATOM 589 C C . ARG A 1 74 ? -0.578 3.388 -12.195 1.00 87.56 74 ARG A C 1
ATOM 591 O O . ARG A 1 74 ? -0.843 2.855 -13.269 1.00 87.56 74 ARG A O 1
ATOM 598 N N . TYR A 1 75 ? -0.117 4.630 -12.080 1.00 84.69 75 TYR A N 1
ATOM 599 C CA . TYR A 1 75 ? -0.050 5.550 -13.211 1.00 84.69 75 TYR A CA 1
ATOM 600 C C . TYR A 1 75 ? 1.381 5.668 -13.738 1.00 84.69 75 TYR A C 1
ATOM 602 O O . TYR A 1 75 ? 1.719 5.026 -14.735 1.00 84.69 75 TYR A O 1
ATOM 610 N N . PHE A 1 76 ? 2.258 6.391 -13.034 1.00 82.62 76 PHE A N 1
ATOM 611 C CA . PHE A 1 76 ? 3.587 6.743 -13.549 1.00 82.62 76 PHE A CA 1
ATOM 612 C C . PHE A 1 76 ? 4.688 6.576 -12.507 1.00 82.62 76 PHE A C 1
ATOM 614 O O . PHE A 1 76 ? 4.467 6.787 -11.316 1.00 82.62 76 PHE A O 1
ATOM 621 N N . PHE A 1 77 ? 5.884 6.241 -12.988 1.00 89.12 77 PHE A N 1
ATOM 622 C CA . PHE A 1 77 ? 7.127 6.347 -12.234 1.00 89.12 77 PHE A CA 1
ATOM 623 C C . PHE A 1 77 ? 7.945 7.502 -12.810 1.00 89.12 77 PHE A C 1
ATOM 625 O O . PHE A 1 77 ? 8.099 7.604 -14.027 1.00 89.12 77 PHE A O 1
ATOM 632 N N . ILE A 1 78 ? 8.452 8.361 -11.937 1.00 89.75 78 ILE A N 1
ATOM 633 C CA . ILE A 1 78 ? 9.252 9.530 -12.272 1.00 89.75 78 ILE A CA 1
ATOM 634 C C . ILE A 1 78 ? 10.667 9.270 -11.744 1.00 89.75 78 ILE A C 1
ATOM 636 O O . ILE A 1 78 ? 10.848 9.181 -10.528 1.00 89.75 78 ILE A O 1
ATOM 640 N N . PRO A 1 79 ? 11.661 9.120 -12.632 1.00 90.00 79 PRO A N 1
ATOM 641 C CA . PRO A 1 79 ? 13.065 9.010 -12.251 1.00 90.00 79 PRO A CA 1
ATOM 642 C C . PRO A 1 79 ? 13.601 10.271 -11.557 1.00 90.00 79 PRO A C 1
ATOM 644 O O . PRO A 1 79 ? 13.145 11.382 -11.825 1.00 90.00 79 PRO A O 1
ATOM 647 N N . SER A 1 80 ? 14.610 10.110 -10.699 1.00 88.81 80 SER A N 1
ATOM 648 C CA . SER A 1 80 ? 15.225 11.216 -9.949 1.00 88.81 80 SER A CA 1
ATOM 649 C C . SER A 1 80 ? 16.011 12.207 -10.813 1.00 88.81 80 SER A C 1
ATOM 651 O O . SER A 1 80 ? 16.230 13.339 -10.391 1.00 88.81 80 SER A O 1
ATOM 653 N N . ASP A 1 81 ? 16.462 11.795 -12.000 1.00 87.81 81 ASP A N 1
ATOM 654 C CA . ASP A 1 81 ? 17.189 12.647 -12.948 1.00 87.81 81 ASP A CA 1
ATOM 655 C C . ASP A 1 81 ? 16.264 13.588 -13.743 1.00 87.81 81 ASP A C 1
ATOM 657 O O . ASP A 1 81 ? 16.741 14.541 -14.360 1.00 87.81 81 ASP A O 1
ATOM 661 N N . LEU A 1 82 ? 14.940 13.395 -13.673 1.00 86.62 82 LEU A N 1
ATOM 662 C CA . LEU A 1 82 ? 13.952 14.285 -14.281 1.00 86.62 82 LEU A CA 1
ATOM 663 C C . LEU A 1 82 ? 13.620 15.476 -13.361 1.00 86.62 82 LEU A C 1
ATOM 665 O O . LEU A 1 82 ? 12.498 15.634 -12.875 1.00 86.62 82 LEU A O 1
ATOM 669 N N . THR A 1 83 ? 14.605 16.340 -13.120 1.00 85.25 83 THR A N 1
ATOM 670 C CA . THR A 1 83 ? 14.498 17.461 -12.166 1.00 85.25 83 THR A CA 1
ATOM 671 C C . THR A 1 83 ? 13.425 18.488 -12.537 1.00 85.25 83 THR A C 1
ATOM 673 O O . THR A 1 83 ? 12.757 19.019 -11.648 1.00 85.25 83 THR A O 1
ATOM 676 N N . GLU A 1 84 ? 13.180 18.707 -13.835 1.00 86.81 84 GLU A N 1
ATOM 677 C CA . GLU A 1 84 ? 12.144 19.624 -14.341 1.00 86.81 84 GLU A CA 1
ATOM 678 C C . GLU A 1 84 ? 10.743 19.313 -13.784 1.00 86.81 84 GLU A C 1
ATOM 680 O O . GLU A 1 84 ? 9.904 20.205 -13.643 1.00 86.81 84 GLU A O 1
ATOM 685 N N . TRP A 1 85 ? 10.463 18.048 -13.454 1.00 84.81 85 TRP A N 1
ATOM 686 C CA . TRP A 1 85 ? 9.175 17.650 -12.889 1.00 84.81 85 TRP A CA 1
ATOM 687 C C . TRP A 1 85 ? 8.940 18.251 -11.491 1.00 84.81 85 TRP A C 1
ATOM 689 O O . TRP A 1 85 ? 7.833 18.714 -11.191 1.00 84.81 85 TRP A O 1
ATOM 699 N N . PHE A 1 86 ? 9.988 18.316 -10.661 1.00 84.12 86 PHE A N 1
ATOM 700 C CA . PHE A 1 86 ? 9.940 18.954 -9.340 1.00 84.12 86 PHE A CA 1
ATOM 701 C C . PHE A 1 86 ? 9.855 20.479 -9.443 1.00 84.12 86 PHE A C 1
ATOM 703 O O . PHE A 1 86 ? 9.125 21.107 -8.675 1.00 84.12 86 PHE A O 1
ATOM 710 N N . GLU A 1 87 ? 10.538 21.082 -10.420 1.00 84.50 87 GLU A N 1
ATOM 711 C CA . GLU A 1 87 ? 10.472 22.529 -10.680 1.00 84.50 87 GLU A CA 1
ATOM 712 C C . GLU A 1 87 ? 9.054 22.979 -11.058 1.00 84.50 87 GLU A C 1
ATOM 714 O O . GLU A 1 87 ? 8.593 24.045 -10.646 1.00 84.50 87 GLU A O 1
ATOM 719 N N . ARG A 1 88 ? 8.317 22.134 -11.791 1.00 82.94 88 ARG A N 1
ATOM 720 C CA . ARG A 1 88 ? 6.912 22.373 -12.163 1.00 82.94 88 ARG A CA 1
ATOM 721 C C . ARG A 1 88 ? 5.918 22.097 -11.032 1.00 82.94 88 ARG A C 1
ATOM 723 O O . ARG A 1 88 ? 4.741 22.430 -11.176 1.00 82.94 88 ARG A O 1
ATOM 730 N N . SER A 1 89 ? 6.379 21.541 -9.911 1.00 82.06 89 SER A N 1
ATOM 731 C CA . SER A 1 89 ? 5.551 21.133 -8.769 1.00 82.06 89 SER A CA 1
ATOM 732 C C . SER A 1 89 ? 6.032 21.764 -7.449 1.00 82.06 89 SER A C 1
ATOM 734 O O . SER A 1 89 ? 6.291 21.043 -6.483 1.00 82.06 89 SER A O 1
ATOM 736 N N . PRO A 1 90 ? 6.119 23.107 -7.344 1.00 84.50 90 PRO A N 1
ATOM 737 C CA . PRO A 1 90 ? 6.718 23.780 -6.186 1.00 84.50 90 PRO A CA 1
ATOM 738 C C . PRO A 1 90 ? 6.007 23.471 -4.861 1.00 84.50 90 PRO A C 1
ATOM 740 O O . PRO A 1 90 ? 6.661 23.391 -3.828 1.00 84.50 90 PRO A O 1
ATOM 743 N N . GLY A 1 91 ? 4.688 23.238 -4.878 1.00 86.56 91 GLY A N 1
ATOM 744 C CA . GLY A 1 91 ? 3.938 22.853 -3.676 1.00 86.56 91 GLY A CA 1
ATOM 745 C C . GLY A 1 91 ? 4.323 21.475 -3.129 1.00 86.56 91 GLY A C 1
ATOM 746 O O . GLY A 1 91 ? 4.351 21.290 -1.918 1.00 86.56 91 GLY A O 1
ATOM 747 N N . LEU A 1 92 ? 4.661 20.520 -4.004 1.00 87.50 92 LEU A N 1
ATOM 748 C CA . LEU A 1 92 ? 5.133 19.197 -3.590 1.00 87.50 92 LEU A CA 1
ATOM 749 C C . LEU A 1 92 ? 6.557 19.293 -3.044 1.00 87.50 92 LEU A C 1
ATOM 751 O O . LEU A 1 92 ? 6.848 18.731 -1.994 1.00 87.50 92 LEU A O 1
ATOM 755 N N . THR A 1 93 ? 7.423 20.029 -3.744 1.00 89.38 93 THR A N 1
ATOM 756 C CA . THR A 1 93 ? 8.810 20.263 -3.330 1.00 89.38 93 THR A CA 1
ATOM 757 C C . THR A 1 93 ? 8.865 20.912 -1.948 1.00 89.38 93 THR A C 1
ATOM 759 O O . THR A 1 93 ? 9.593 20.441 -1.080 1.00 89.38 93 THR A O 1
ATOM 762 N N . GLU A 1 94 ? 8.038 21.931 -1.710 1.00 90.44 94 GLU A N 1
ATOM 763 C CA . GLU A 1 94 ? 7.938 22.595 -0.408 1.00 90.44 94 GLU A CA 1
ATOM 764 C C . GLU A 1 94 ? 7.412 21.656 0.687 1.00 90.44 94 GLU A C 1
ATOM 766 O O . GLU A 1 94 ? 7.960 21.638 1.785 1.00 90.44 94 GLU A O 1
ATOM 771 N N . ALA A 1 95 ? 6.398 20.836 0.392 1.00 88.38 95 ALA A N 1
ATOM 772 C CA . ALA A 1 95 ? 5.849 19.877 1.353 1.00 88.38 95 ALA A CA 1
ATOM 773 C C . ALA A 1 95 ? 6.824 18.735 1.698 1.00 88.38 95 ALA A C 1
ATOM 775 O O . ALA A 1 95 ? 6.764 18.182 2.796 1.00 88.38 95 ALA A O 1
ATOM 776 N N . ALA A 1 96 ? 7.703 18.361 0.766 1.00 90.44 96 ALA A N 1
ATOM 777 C CA . ALA A 1 96 ? 8.588 17.207 0.900 1.00 90.44 96 ALA A CA 1
ATOM 778 C C . ALA A 1 96 ? 10.013 17.546 1.365 1.00 90.44 96 ALA A C 1
ATOM 780 O O . ALA A 1 96 ? 10.739 16.628 1.748 1.00 90.44 96 ALA A O 1
ATOM 781 N N . LYS A 1 97 ? 10.419 18.823 1.370 1.00 90.44 97 LYS A N 1
ATOM 782 C CA . LYS A 1 97 ? 11.807 19.251 1.641 1.00 90.44 97 LYS A CA 1
ATOM 783 C C . LYS A 1 97 ? 12.382 18.769 2.978 1.00 90.44 97 LYS A C 1
ATOM 785 O O . LYS A 1 97 ? 13.569 18.480 3.055 1.00 90.44 97 LYS A O 1
ATOM 790 N N . ASP A 1 98 ? 11.543 18.667 4.010 1.00 89.00 98 ASP A N 1
ATOM 791 C CA . ASP A 1 98 ? 11.962 18.272 5.363 1.00 89.00 98 ASP A CA 1
ATOM 792 C C . ASP A 1 98 ? 11.857 16.751 5.588 1.00 89.00 98 ASP A C 1
ATOM 794 O O . ASP A 1 98 ? 12.220 16.240 6.647 1.00 89.00 98 ASP A O 1
ATOM 798 N N . VAL A 1 99 ? 11.332 16.014 4.602 1.00 88.06 99 VAL A N 1
ATOM 799 C CA . VAL A 1 99 ? 11.008 14.583 4.714 1.00 88.06 99 VAL A CA 1
ATOM 800 C C . VAL A 1 99 ? 11.831 13.730 3.749 1.00 88.06 99 VAL A C 1
ATOM 802 O O . VAL A 1 99 ? 12.203 12.607 4.098 1.00 88.06 99 VAL A O 1
ATOM 805 N N . CYS A 1 100 ? 12.113 14.247 2.552 1.00 90.12 100 CYS A N 1
ATOM 806 C CA . CYS A 1 100 ? 12.768 13.545 1.453 1.00 90.12 100 CYS A CA 1
ATOM 807 C C . CYS A 1 100 ? 13.980 14.329 0.935 1.00 90.12 100 CYS A C 1
ATOM 809 O O . CYS A 1 100 ? 13.958 15.555 0.858 1.00 90.12 100 CYS A O 1
ATOM 811 N N . ASN A 1 101 ? 15.006 13.606 0.483 1.00 90.00 101 ASN A N 1
ATOM 812 C CA . ASN A 1 101 ? 16.159 14.200 -0.192 1.00 90.00 101 ASN A CA 1
ATOM 813 C C . ASN A 1 101 ? 15.802 14.489 -1.657 1.00 90.00 101 ASN A C 1
ATOM 815 O O . ASN A 1 101 ? 15.839 13.587 -2.486 1.00 90.00 101 ASN A O 1
ATOM 819 N N . LEU A 1 102 ? 15.405 15.723 -1.968 1.00 89.44 102 LEU A N 1
ATOM 820 C CA . LEU A 1 102 ? 14.988 16.118 -3.319 1.00 89.44 102 LEU A CA 1
ATOM 821 C C . LEU A 1 102 ? 16.182 16.577 -4.186 1.00 89.44 102 LEU A C 1
ATOM 823 O O . LEU A 1 102 ? 17.094 17.212 -3.654 1.00 89.44 102 LEU A O 1
ATOM 827 N N . PRO A 1 103 ? 16.156 16.352 -5.517 1.00 89.88 103 PRO A N 1
ATOM 828 C CA . PRO A 1 103 ? 15.170 15.565 -6.265 1.00 89.88 103 PRO A CA 1
ATOM 829 C C . PRO A 1 103 ? 15.335 14.057 -6.014 1.00 89.88 103 PRO A C 1
ATOM 831 O O . PRO A 1 103 ? 16.436 13.563 -5.792 1.00 89.88 103 PRO A O 1
ATOM 834 N N . THR A 1 104 ? 14.227 13.319 -6.067 1.00 91.94 104 THR A N 1
ATOM 835 C CA . THR A 1 104 ? 14.178 11.869 -5.807 1.00 91.94 104 THR A CA 1
ATOM 836 C C . THR A 1 104 ? 13.226 11.179 -6.779 1.00 91.94 104 THR A C 1
ATOM 838 O O . THR A 1 104 ? 12.521 11.842 -7.536 1.00 91.94 104 THR A O 1
ATOM 841 N N . CYS A 1 105 ? 13.180 9.850 -6.778 1.00 92.50 105 CYS A N 1
ATOM 842 C CA . CYS A 1 105 ? 12.185 9.123 -7.559 1.00 92.50 105 CYS A CA 1
ATOM 843 C C . CYS A 1 105 ? 10.776 9.328 -6.982 1.00 92.50 105 CYS A C 1
ATOM 845 O O . CYS A 1 105 ? 10.596 9.387 -5.761 1.00 92.50 105 CYS A O 1
ATOM 847 N N . ALA A 1 106 ? 9.771 9.372 -7.856 1.00 92.31 106 ALA A N 1
ATOM 848 C CA . ALA A 1 106 ? 8.370 9.481 -7.471 1.00 92.31 106 ALA A CA 1
ATOM 849 C C . ALA A 1 106 ? 7.507 8.405 -8.139 1.00 92.31 106 ALA A C 1
ATOM 851 O O . ALA A 1 106 ? 7.722 8.027 -9.287 1.00 92.31 106 ALA A O 1
ATOM 852 N N . LEU A 1 107 ? 6.495 7.930 -7.423 1.00 91.31 107 LEU A N 1
ATOM 853 C CA . LEU A 1 107 ? 5.521 6.956 -7.893 1.00 91.31 107 LEU A CA 1
ATOM 854 C C . LEU A 1 107 ? 4.116 7.536 -7.724 1.00 91.31 107 LEU A C 1
ATOM 856 O O . LEU A 1 107 ? 3.679 7.804 -6.605 1.00 91.31 107 LEU A O 1
ATOM 860 N N . LEU A 1 108 ? 3.411 7.730 -8.839 1.00 90.50 108 LEU A N 1
ATOM 861 C CA . LEU A 1 108 ? 2.035 8.213 -8.862 1.00 90.50 108 LEU A CA 1
ATOM 862 C C . LEU A 1 108 ? 1.059 7.032 -8.912 1.00 90.50 108 LEU A C 1
ATOM 864 O O . LEU A 1 108 ? 1.049 6.257 -9.875 1.00 90.50 108 LEU A O 1
ATOM 868 N N . THR A 1 109 ? 0.207 6.920 -7.897 1.00 89.81 109 THR A N 1
ATOM 869 C CA . THR A 1 109 ? -0.795 5.851 -7.765 1.00 89.81 109 THR A CA 1
ATOM 870 C C . THR A 1 109 ? -2.165 6.412 -7.405 1.00 89.81 109 THR A C 1
ATOM 872 O O . THR A 1 109 ? -2.325 7.594 -7.099 1.00 89.81 109 THR A O 1
ATOM 875 N N . GLN A 1 110 ? -3.189 5.567 -7.476 1.00 88.62 110 GLN A N 1
ATOM 876 C CA . GLN A 1 110 ? -4.525 5.851 -6.981 1.00 88.62 110 GLN A CA 1
ATOM 877 C C . GLN A 1 110 ? -4.479 6.116 -5.476 1.00 88.62 110 GLN A C 1
ATOM 879 O O . GLN A 1 110 ? -3.888 5.354 -4.711 1.00 88.62 110 GLN A O 1
ATOM 884 N N . ARG A 1 111 ? -5.181 7.162 -5.042 1.00 87.56 111 ARG A N 1
ATOM 885 C CA . ARG A 1 111 ? -5.465 7.384 -3.628 1.00 87.56 111 ARG A CA 1
ATOM 886 C C . ARG A 1 111 ? -6.523 6.396 -3.167 1.00 87.56 111 ARG A C 1
ATOM 888 O O . ARG A 1 111 ? -7.646 6.406 -3.671 1.00 87.56 111 ARG A O 1
ATOM 895 N N . ILE A 1 112 ? -6.177 5.582 -2.178 1.00 87.88 112 ILE A N 1
ATOM 896 C CA . ILE A 1 112 ? -7.167 4.829 -1.413 1.00 87.88 112 ILE A CA 1
ATOM 897 C C . ILE A 1 112 ? -7.911 5.837 -0.536 1.00 87.88 112 ILE A C 1
ATOM 899 O O . ILE A 1 112 ? -7.277 6.612 0.183 1.00 87.88 112 ILE A O 1
ATOM 903 N N . HIS A 1 113 ? -9.244 5.863 -0.593 1.00 85.19 113 HIS A N 1
ATOM 904 C CA . HIS A 1 113 ? -9.987 6.777 0.267 1.00 85.19 113 HIS A CA 1
ATOM 905 C C . HIS A 1 113 ? -9.915 6.313 1.723 1.00 85.19 113 HIS A C 1
ATOM 907 O O . HIS A 1 113 ? -9.991 5.125 2.030 1.00 85.19 113 HIS A O 1
ATOM 913 N N . THR A 1 114 ? -9.784 7.286 2.614 1.00 84.62 114 THR A N 1
ATOM 914 C CA . THR A 1 114 ? -9.800 7.103 4.066 1.00 84.62 114 THR A CA 1
ATOM 915 C C . THR A 1 114 ? -11.087 6.436 4.551 1.00 84.62 114 THR A C 1
ATOM 917 O O . THR A 1 114 ? -12.134 6.513 3.897 1.00 84.62 114 THR A O 1
ATOM 920 N N . LEU A 1 115 ? -11.034 5.824 5.733 1.00 82.69 115 LEU A N 1
ATOM 921 C CA . LEU A 1 115 ? -12.240 5.316 6.379 1.00 82.69 115 LEU A CA 1
ATOM 922 C C . LEU A 1 115 ? -13.223 6.463 6.705 1.00 82.69 115 LEU A C 1
ATOM 924 O O . LEU A 1 115 ? -12.800 7.582 7.027 1.00 82.69 115 LEU A O 1
ATOM 928 N N . PRO A 1 116 ? -14.547 6.204 6.689 1.00 81.88 116 PRO A N 1
ATOM 929 C CA . PRO A 1 116 ? -15.552 7.195 7.041 1.00 81.88 116 PRO A CA 1
ATOM 930 C C . PRO A 1 116 ? -15.261 7.835 8.396 1.00 81.88 116 PRO A C 1
ATOM 932 O O . PRO A 1 116 ? -14.884 7.154 9.354 1.00 81.88 116 PRO A O 1
ATOM 935 N N . ARG A 1 117 ? -15.493 9.147 8.497 1.00 84.56 117 ARG A N 1
ATOM 936 C CA . ARG A 1 117 ? -15.245 9.923 9.721 1.00 84.56 117 ARG A CA 1
ATOM 937 C C . ARG A 1 117 ? -15.805 9.264 10.994 1.00 84.56 117 ARG A C 1
ATOM 939 O O . ARG A 1 117 ? -15.053 9.204 11.966 1.00 84.56 117 ARG A O 1
ATOM 946 N N . PRO A 1 118 ? -17.042 8.718 11.021 1.00 83.69 118 PRO A N 1
ATOM 947 C CA . PRO A 1 118 ? -17.549 8.035 12.211 1.00 83.69 118 PRO A CA 1
ATOM 948 C C . PRO A 1 118 ? -16.686 6.841 12.633 1.00 83.69 118 PRO A C 1
ATOM 950 O O . PRO A 1 118 ? -16.429 6.670 13.819 1.00 83.69 118 PRO A O 1
ATOM 953 N N . ILE A 1 119 ? -16.183 6.054 11.675 1.00 81.50 119 ILE A N 1
ATOM 954 C CA . ILE A 1 119 ? -15.302 4.913 11.955 1.00 81.50 119 ILE A CA 1
ATOM 955 C C . ILE A 1 119 ? -13.971 5.412 12.519 1.00 81.50 119 ILE A C 1
ATOM 957 O O . ILE A 1 119 ? -13.546 4.935 13.566 1.00 81.50 119 ILE A O 1
ATOM 961 N N . ARG A 1 120 ? -13.347 6.421 11.900 1.00 84.81 120 ARG A N 1
ATOM 962 C CA . ARG A 1 120 ? -12.083 6.998 12.399 1.00 84.81 120 ARG A CA 1
ATOM 963 C C . ARG A 1 120 ? -12.212 7.560 13.812 1.00 84.81 120 ARG A C 1
ATOM 965 O O . ARG A 1 120 ? -11.361 7.299 14.655 1.00 84.81 120 ARG A O 1
ATOM 972 N N . HIS A 1 121 ? -13.295 8.282 14.090 1.00 84.00 121 HIS A N 1
ATOM 973 C CA . HIS A 1 121 ? -13.579 8.802 15.427 1.00 84.00 121 HIS A CA 1
ATOM 974 C C . HIS A 1 121 ? -13.758 7.673 16.447 1.00 84.00 121 HIS A C 1
ATOM 976 O O . HIS A 1 121 ? -13.197 7.753 17.533 1.00 84.00 121 HIS A O 1
ATOM 982 N N . LEU A 1 122 ? -14.491 6.608 16.100 1.00 83.88 122 LEU A N 1
ATOM 983 C CA . LEU A 1 122 ? -14.658 5.446 16.977 1.00 83.88 122 LEU A CA 1
ATOM 984 C C . LEU A 1 122 ? -13.332 4.728 17.245 1.00 83.88 122 LEU A C 1
ATOM 986 O O . LEU A 1 122 ? -13.093 4.314 18.377 1.00 83.88 122 LEU A O 1
ATOM 990 N N . LEU A 1 123 ? -12.460 4.609 16.239 1.00 82.81 123 LEU A N 1
ATOM 991 C CA . LEU A 1 123 ? -11.115 4.059 16.417 1.00 82.81 123 LEU A CA 1
ATOM 992 C C . LEU A 1 123 ? -10.299 4.927 17.388 1.00 82.81 123 LEU A C 1
ATOM 994 O O . LEU A 1 123 ? -9.744 4.404 18.350 1.00 82.81 123 LEU A O 1
ATOM 998 N N . ILE A 1 124 ? -10.289 6.250 17.205 1.00 83.44 124 ILE A N 1
ATOM 999 C CA . ILE A 1 124 ? -9.590 7.173 18.115 1.00 83.44 124 ILE A CA 1
ATOM 1000 C C . ILE A 1 124 ? -10.155 7.068 19.537 1.00 83.44 124 ILE A C 1
ATOM 1002 O O . ILE A 1 124 ? -9.405 6.923 20.499 1.00 83.44 124 ILE A O 1
ATOM 1006 N N . GLU A 1 125 ? -11.476 7.081 19.692 1.00 83.62 125 GLU A N 1
ATOM 1007 C CA . GLU A 1 125 ? -12.118 6.977 21.002 1.00 83.62 125 GLU A CA 1
ATOM 1008 C C . GLU A 1 125 ? -11.839 5.649 21.706 1.00 83.62 125 GLU A C 1
ATOM 1010 O O . GLU A 1 125 ? -11.732 5.603 22.933 1.00 83.62 125 GLU A O 1
ATOM 1015 N N . LYS A 1 126 ? -11.712 4.558 20.957 1.00 81.94 126 LYS A N 1
ATOM 1016 C CA . LYS A 1 126 ? -11.477 3.243 21.545 1.00 81.94 126 LYS A CA 1
ATOM 1017 C C . LYS A 1 126 ? -10.004 3.008 21.885 1.00 81.94 126 LYS A C 1
ATOM 1019 O O . LYS A 1 126 ? -9.723 2.403 22.915 1.00 81.94 126 LYS A O 1
ATOM 1024 N N . TYR A 1 127 ? -9.085 3.494 21.048 1.00 80.88 127 TYR A N 1
ATOM 1025 C CA . TYR A 1 127 ? -7.677 3.086 21.081 1.00 80.88 127 TYR A CA 1
ATOM 1026 C C . TYR A 1 127 ? -6.696 4.162 21.539 1.00 80.88 127 TYR A C 1
ATOM 1028 O O . TYR A 1 127 ? -5.641 3.832 22.081 1.00 80.88 127 TYR A O 1
ATOM 1036 N N . CYS A 1 128 ? -7.005 5.446 21.354 1.00 80.50 128 CYS A N 1
ATOM 1037 C CA . CYS A 1 128 ? -6.110 6.501 21.812 1.00 80.50 128 CYS A CA 1
ATOM 1038 C C . CYS A 1 128 ? -6.181 6.658 23.337 1.00 80.50 128 CYS A C 1
ATOM 1040 O O . CYS A 1 128 ? -7.259 6.641 23.938 1.00 80.50 128 CYS A O 1
ATOM 1042 N N . GLN A 1 129 ? -5.021 6.875 23.968 1.00 81.81 129 GLN A N 1
ATOM 1043 C CA . GLN A 1 129 ? -4.958 7.190 25.397 1.00 81.81 129 GLN A CA 1
ATOM 1044 C C . GLN A 1 129 ? -5.798 8.445 25.700 1.00 81.81 129 GLN A C 1
ATOM 1046 O O . GLN A 1 129 ? -5.780 9.384 24.898 1.00 81.81 129 GLN A O 1
ATOM 1051 N N . PRO A 1 130 ? -6.496 8.521 26.853 1.00 87.38 130 PRO A N 1
ATOM 1052 C CA . PRO A 1 130 ? -7.381 9.646 27.165 1.00 87.38 130 PRO A CA 1
ATOM 1053 C C . PRO A 1 130 ? -6.728 11.026 27.014 1.00 87.38 130 PRO A C 1
ATOM 1055 O O . PRO A 1 130 ? -7.375 11.960 26.547 1.00 87.38 130 PRO A O 1
ATOM 1058 N N . SER A 1 131 ? -5.438 11.138 27.342 1.00 86.06 131 SER A N 1
ATOM 1059 C CA . SER A 1 131 ? -4.645 12.368 27.237 1.00 86.06 131 SER A CA 1
ATOM 1060 C C . SER A 1 131 ? -4.470 12.883 25.805 1.00 86.06 131 SER A C 1
ATOM 1062 O O . SER A 1 131 ? -4.339 14.088 25.617 1.00 86.06 131 SER A O 1
ATOM 1064 N N . ILE A 1 132 ? -4.484 12.002 24.799 1.00 84.81 132 ILE A N 1
ATOM 1065 C CA . ILE A 1 132 ? -4.209 12.364 23.400 1.00 84.81 132 ILE A CA 1
ATOM 1066 C C . ILE A 1 132 ? -5.458 12.347 22.516 1.00 84.81 132 ILE A C 1
ATOM 1068 O O . ILE A 1 132 ? -5.382 12.781 21.372 1.00 84.81 132 ILE A O 1
ATOM 1072 N N . LYS A 1 133 ? -6.615 11.879 23.007 1.00 83.44 133 LYS A N 1
ATOM 1073 C CA . LYS A 1 133 ? -7.844 11.744 22.199 1.00 83.44 133 LYS A CA 1
ATOM 1074 C C . LYS A 1 133 ? -8.263 13.040 21.519 1.00 83.44 133 LYS A C 1
ATOM 1076 O O . LYS A 1 133 ? -8.482 13.055 20.314 1.00 83.44 133 LYS A O 1
ATOM 1081 N N . HIS A 1 134 ? -8.336 14.135 22.275 1.00 88.00 134 HIS A N 1
ATOM 1082 C CA . HIS A 1 134 ? -8.739 15.430 21.724 1.00 88.00 134 HIS A CA 1
ATOM 1083 C C . HIS A 1 134 ? -7.750 15.915 20.656 1.00 88.00 134 HIS A C 1
ATOM 1085 O O . HIS A 1 134 ? -8.154 16.411 19.607 1.00 88.00 134 HIS A O 1
ATOM 1091 N N . GLN A 1 135 ? -6.450 15.720 20.893 1.00 83.69 135 GLN A N 1
ATOM 1092 C CA . GLN A 1 135 ? -5.413 16.049 19.920 1.00 83.69 135 GLN A CA 1
ATOM 1093 C C . GLN A 1 135 ? -5.521 15.169 18.669 1.00 83.69 135 GLN A C 1
ATOM 1095 O O . GLN A 1 135 ? -5.444 15.685 17.562 1.00 83.69 135 GLN A O 1
ATOM 1100 N N . ALA A 1 136 ? -5.758 13.867 18.828 1.00 78.19 136 ALA A N 1
ATOM 1101 C CA . ALA A 1 136 ? -5.927 12.931 17.724 1.00 78.19 136 ALA A CA 1
ATOM 1102 C C . ALA A 1 136 ? -7.179 13.250 16.890 1.00 78.19 136 ALA A C 1
ATOM 1104 O O . ALA A 1 136 ? -7.112 13.231 15.665 1.00 78.19 136 ALA A O 1
ATOM 1105 N N . LEU A 1 137 ? -8.303 13.603 17.518 1.00 80.88 137 LEU A N 1
ATOM 1106 C CA . LEU A 1 137 ? -9.516 14.018 16.803 1.00 80.88 137 LEU A CA 1
ATOM 1107 C C . LEU A 1 137 ? -9.321 15.325 16.021 1.00 80.88 137 LEU A C 1
ATOM 1109 O O . LEU A 1 137 ? -9.930 15.499 14.967 1.00 80.88 137 LEU A O 1
ATOM 1113 N N . ALA A 1 138 ? -8.494 16.240 16.533 1.00 82.44 138 ALA A N 1
ATOM 1114 C CA . ALA A 1 138 ? -8.207 17.521 15.893 1.00 82.44 138 ALA A CA 1
ATOM 1115 C C . ALA A 1 138 ? -7.069 17.454 14.858 1.00 82.44 138 ALA A C 1
ATOM 1117 O O . ALA A 1 138 ? -6.953 18.355 14.029 1.00 82.44 138 ALA A O 1
ATOM 1118 N N . ALA A 1 139 ? -6.222 16.420 14.902 1.00 78.19 139 ALA A N 1
ATOM 1119 C CA . ALA A 1 139 ? -5.051 16.295 14.044 1.00 78.19 139 ALA A CA 1
ATOM 1120 C C . ALA A 1 139 ? -5.456 16.034 12.579 1.00 78.19 139 ALA A C 1
ATOM 1122 O O . ALA A 1 139 ? -6.030 14.979 12.291 1.00 78.19 139 ALA A O 1
ATOM 1123 N N . PRO A 1 140 ? -5.104 16.924 11.627 1.00 77.75 140 PRO A N 1
ATOM 1124 C CA . PRO A 1 140 ? -5.476 16.759 10.223 1.00 77.75 140 PRO A CA 1
ATOM 1125 C C . PRO A 1 140 ? -4.981 15.452 9.597 1.00 77.75 140 PRO A C 1
ATOM 1127 O O . PRO A 1 140 ? -5.708 14.861 8.810 1.00 77.75 140 PRO A O 1
ATOM 1130 N N . GLY A 1 141 ? -3.808 14.944 10.000 1.00 73.12 141 GLY A N 1
ATOM 1131 C CA . GLY A 1 141 ? -3.263 13.679 9.485 1.00 73.12 141 GLY A CA 1
ATOM 1132 C C . GLY A 1 141 ? -4.152 12.458 9.754 1.00 73.12 141 GLY A C 1
ATOM 1133 O O . GLY A 1 141 ? -4.145 11.501 8.987 1.00 73.12 141 GLY A O 1
ATOM 1134 N N . ASN A 1 142 ? -5.011 12.509 10.779 1.00 78.56 142 ASN A N 1
ATOM 1135 C CA . ASN A 1 142 ? -5.974 11.439 11.042 1.00 78.56 142 ASN A CA 1
ATOM 1136 C C . ASN A 1 142 ? -7.175 11.468 10.086 1.00 78.56 142 ASN A C 1
ATOM 1138 O O . ASN A 1 142 ? -8.031 10.581 10.155 1.00 78.56 142 ASN A O 1
ATOM 1142 N N . ASN A 1 143 ? -7.261 12.452 9.185 1.00 78.81 143 ASN A N 1
ATOM 1143 C CA . ASN A 1 143 ? -8.243 12.463 8.106 1.00 78.81 143 ASN A CA 1
ATOM 1144 C C . ASN A 1 143 ? -7.906 11.501 6.975 1.00 78.81 143 ASN A C 1
ATOM 1146 O O . ASN A 1 143 ? -8.835 11.038 6.323 1.00 78.81 143 ASN A O 1
ATOM 1150 N N . ASP A 1 144 ? -6.651 11.087 6.837 1.00 79.31 144 ASP A N 1
ATOM 1151 C CA . ASP A 1 144 ? -6.184 10.198 5.768 1.00 79.31 144 ASP A CA 1
ATOM 1152 C C . ASP A 1 144 ? -5.959 8.748 6.219 1.00 79.31 144 ASP A C 1
ATOM 1154 O O . ASP A 1 144 ? -5.357 7.944 5.514 1.00 79.31 144 ASP A O 1
ATOM 1158 N N . CYS A 1 145 ? -6.467 8.400 7.403 1.00 78.38 145 CYS A N 1
ATOM 1159 C CA . CYS A 1 145 ? -6.218 7.116 8.042 1.00 78.38 145 CYS A CA 1
ATOM 1160 C C . CYS A 1 145 ? -6.795 5.921 7.254 1.00 78.38 145 CYS A C 1
ATOM 1162 O O . CYS A 1 145 ? -8.011 5.780 7.068 1.00 78.38 145 CYS A O 1
ATOM 1164 N N . LEU A 1 146 ? -5.892 5.019 6.872 1.00 85.56 146 LEU A N 1
ATOM 1165 C CA . LEU A 1 146 ? -6.179 3.650 6.455 1.00 85.56 146 LEU A CA 1
ATOM 1166 C C . LEU A 1 146 ? -5.921 2.716 7.640 1.00 85.56 146 LEU A C 1
ATOM 1168 O O . LEU A 1 146 ? -5.036 2.973 8.457 1.00 85.56 146 LEU A O 1
ATOM 1172 N N . LEU A 1 147 ? -6.691 1.635 7.749 1.00 85.12 147 LEU A N 1
ATOM 1173 C CA . LEU A 1 147 ? -6.536 0.680 8.845 1.00 85.12 147 LEU A CA 1
ATOM 1174 C C . LEU A 1 147 ? -5.768 -0.546 8.360 1.00 85.12 147 LEU A C 1
ATOM 1176 O O . LEU A 1 147 ? -6.339 -1.403 7.685 1.00 85.12 147 LEU A O 1
ATOM 1180 N N . ARG A 1 148 ? -4.491 -0.651 8.728 1.00 85.94 148 ARG A N 1
ATOM 1181 C CA . ARG A 1 148 ? -3.710 -1.880 8.533 1.00 85.94 148 ARG A CA 1
ATOM 1182 C C . ARG A 1 148 ? -4.386 -3.042 9.261 1.00 85.94 148 ARG A C 1
ATOM 1184 O O . ARG A 1 148 ? -4.879 -2.866 10.367 1.00 85.94 148 ARG A O 1
ATOM 1191 N N . LEU A 1 149 ? -4.475 -4.218 8.652 1.00 82.31 149 LEU A N 1
ATOM 1192 C CA . LEU A 1 149 ? -5.159 -5.351 9.272 1.00 82.31 149 LEU A CA 1
ATOM 1193 C C . LEU A 1 149 ? -4.191 -6.233 10.050 1.00 82.31 149 LEU A C 1
ATOM 1195 O O . LEU A 1 149 ? -3.323 -6.878 9.478 1.00 82.31 149 LEU A O 1
ATOM 1199 N N . HIS A 1 150 ? -4.433 -6.323 11.352 1.00 80.31 150 HIS A N 1
ATOM 1200 C CA . HIS A 1 150 ? -3.772 -7.247 12.265 1.00 80.31 150 HIS A CA 1
ATOM 1201 C C . HIS A 1 150 ? -4.826 -8.178 12.887 1.00 80.31 150 HIS A C 1
ATOM 1203 O O . HIS A 1 150 ? -5.984 -7.779 13.060 1.00 80.31 150 HIS A O 1
ATOM 1209 N N . LEU A 1 151 ? -4.467 -9.425 13.223 1.00 81.19 151 LEU A N 1
ATOM 1210 C CA . LEU A 1 151 ? -5.430 -10.412 13.741 1.00 81.19 151 LEU A CA 1
ATOM 1211 C C . LEU A 1 151 ? -6.130 -9.942 15.020 1.00 81.19 151 LEU A C 1
ATOM 1213 O O . LEU A 1 151 ? -7.349 -10.063 15.138 1.00 81.19 151 LEU A O 1
ATOM 1217 N N . ASN A 1 152 ? -5.377 -9.358 15.952 1.00 77.56 152 ASN A N 1
ATOM 1218 C CA . ASN A 1 152 ? -5.917 -8.756 17.171 1.00 77.56 152 ASN A CA 1
ATOM 1219 C C . ASN A 1 152 ? -7.002 -7.708 16.860 1.00 77.56 152 ASN A C 1
ATOM 1221 O O . ASN A 1 152 ? -8.072 -7.743 17.463 1.00 77.56 152 ASN A O 1
ATOM 1225 N N . TRP A 1 153 ? -6.777 -6.829 15.881 1.00 77.19 153 TRP A N 1
ATOM 1226 C CA . TRP A 1 153 ? -7.746 -5.803 15.493 1.00 77.19 153 TRP A CA 1
ATOM 1227 C C . TRP A 1 153 ? -8.966 -6.398 14.803 1.00 77.19 153 TRP A C 1
ATOM 1229 O O . TRP A 1 153 ? -10.084 -5.971 15.081 1.00 77.19 153 TRP A O 1
ATOM 1239 N N . MET A 1 154 ? -8.787 -7.414 13.954 1.00 82.69 154 MET A N 1
ATOM 1240 C CA . MET A 1 154 ? -9.919 -8.108 13.336 1.00 82.69 154 MET A CA 1
ATOM 1241 C C . MET A 1 154 ? -10.829 -8.746 14.391 1.00 82.69 154 MET A C 1
ATOM 1243 O O . MET A 1 154 ? -12.048 -8.586 14.316 1.00 82.69 154 MET A O 1
ATOM 1247 N N . LEU A 1 155 ? -10.251 -9.395 15.406 1.00 82.38 155 LEU A N 1
ATOM 1248 C CA . LEU A 1 155 ? -11.001 -9.971 16.525 1.00 82.38 155 LEU A CA 1
ATOM 1249 C C . LEU A 1 155 ? -11.726 -8.892 17.338 1.00 82.38 155 LEU A C 1
ATOM 1251 O O . LEU A 1 155 ? -12.909 -9.028 17.656 1.00 82.38 155 LEU A O 1
ATOM 1255 N N . GLU A 1 156 ? -11.041 -7.797 17.655 1.00 78.69 156 GLU A N 1
ATOM 1256 C CA . GLU A 1 156 ? -11.578 -6.761 18.534 1.00 78.69 156 GLU A CA 1
ATOM 1257 C C . GLU A 1 156 ? -12.653 -5.884 17.874 1.00 78.69 156 GLU A C 1
ATOM 1259 O O . GLU A 1 156 ? -13.592 -5.425 18.534 1.00 78.69 156 GLU A O 1
ATOM 1264 N N . LEU A 1 157 ? -12.530 -5.665 16.564 1.00 80.81 157 LEU A N 1
ATOM 1265 C CA . LEU A 1 157 ? -13.539 -5.013 15.729 1.00 80.81 157 LEU A CA 1
ATOM 1266 C C . LEU A 1 157 ? -14.650 -5.980 15.299 1.00 80.81 157 LEU A C 1
ATOM 1268 O O . LEU A 1 157 ? -15.598 -5.555 14.641 1.00 80.81 157 LEU A O 1
ATOM 1272 N N . LYS A 1 158 ? -14.559 -7.259 15.695 1.00 84.81 158 LYS A N 1
ATOM 1273 C CA . LYS A 1 158 ? -15.505 -8.326 15.342 1.00 84.81 158 LYS A CA 1
ATOM 1274 C C . LYS A 1 158 ? -15.698 -8.451 13.827 1.00 84.81 158 LYS A C 1
ATOM 1276 O O . LYS A 1 158 ? -16.813 -8.665 13.351 1.00 84.81 158 LYS A O 1
ATOM 1281 N N . LEU A 1 159 ? -14.612 -8.291 13.077 1.00 85.25 159 LEU A N 1
ATOM 1282 C CA . LEU A 1 159 ? -14.592 -8.577 11.649 1.00 85.25 159 LEU A CA 1
ATOM 1283 C C . LEU A 1 159 ? -14.701 -10.091 11.433 1.00 85.25 159 LEU A C 1
ATOM 1285 O O . LEU A 1 159 ? -14.308 -10.888 12.285 1.00 85.25 159 LEU A O 1
ATOM 1289 N N . ASP A 1 160 ? -15.221 -10.490 10.274 1.00 87.75 160 ASP A N 1
ATOM 1290 C CA . ASP A 1 160 ? -15.214 -11.890 9.853 1.00 87.75 160 ASP A CA 1
ATOM 1291 C C . ASP A 1 160 ? -13.777 -12.293 9.483 1.00 87.75 160 ASP A C 1
ATOM 1293 O O . ASP A 1 160 ? -13.328 -12.107 8.348 1.00 87.75 160 ASP A O 1
ATOM 1297 N N . VAL A 1 161 ? -13.039 -12.782 10.486 1.00 88.31 161 VAL A N 1
ATOM 1298 C CA . VAL A 1 161 ? -11.637 -13.208 10.365 1.00 88.31 161 VAL A CA 1
ATOM 1299 C C . VAL A 1 161 ? -11.497 -14.276 9.289 1.00 88.31 161 VAL A C 1
ATOM 1301 O O . VAL A 1 161 ? -10.594 -14.187 8.461 1.00 88.31 161 VAL A O 1
ATOM 1304 N N . ASP A 1 162 ? -12.416 -15.242 9.248 1.00 86.50 162 ASP A N 1
ATOM 1305 C CA . ASP A 1 162 ? -12.366 -16.334 8.283 1.00 86.50 162 ASP A CA 1
ATOM 1306 C C . ASP A 1 162 ? -12.549 -15.807 6.854 1.00 86.50 162 ASP A C 1
ATOM 1308 O O . ASP A 1 162 ? -11.830 -16.210 5.938 1.00 86.50 162 ASP A O 1
ATOM 1312 N N . ALA A 1 163 ? -13.496 -14.889 6.635 1.00 88.38 163 ALA A N 1
ATOM 1313 C CA . ALA A 1 163 ? -13.664 -14.249 5.333 1.00 88.38 163 ALA A CA 1
ATOM 1314 C C . ALA A 1 163 ? -12.449 -13.410 4.944 1.00 88.38 163 ALA A C 1
ATOM 1316 O O . ALA A 1 163 ? -12.030 -13.465 3.788 1.00 88.38 163 ALA A O 1
ATOM 1317 N N . MET A 1 164 ? -11.868 -12.661 5.881 1.00 89.94 164 MET A N 1
ATOM 1318 C CA . MET A 1 164 ? -10.702 -11.831 5.600 1.00 89.94 164 MET A CA 1
ATOM 1319 C C . MET A 1 164 ? -9.475 -12.681 5.254 1.00 89.94 164 MET A C 1
ATOM 1321 O O . MET A 1 164 ? -8.846 -12.459 4.220 1.00 89.94 164 MET A O 1
ATOM 1325 N N . ALA A 1 165 ? -9.198 -13.712 6.054 1.00 89.69 165 ALA A N 1
ATOM 1326 C CA . ALA A 1 165 ? -8.099 -14.644 5.839 1.00 89.69 165 ALA A CA 1
ATOM 1327 C C . ALA A 1 165 ? -8.235 -15.387 4.504 1.00 89.69 165 ALA A C 1
ATOM 1329 O O . ALA A 1 165 ? -7.248 -15.538 3.787 1.00 89.69 165 ALA A O 1
ATOM 1330 N N . ARG A 1 166 ? -9.455 -15.790 4.111 1.00 91.44 166 ARG A N 1
ATOM 1331 C CA . ARG A 1 166 ? -9.697 -16.376 2.781 1.00 91.44 166 ARG A CA 1
ATOM 1332 C C . ARG A 1 166 ? -9.308 -15.416 1.656 1.00 91.44 166 ARG A C 1
ATOM 1334 O O . ARG A 1 166 ? -8.603 -15.828 0.740 1.00 91.44 166 ARG A O 1
ATOM 1341 N N . ARG A 1 167 ? -9.717 -14.145 1.731 1.00 93.62 167 ARG A N 1
ATOM 1342 C CA . ARG A 1 167 ? -9.398 -13.130 0.707 1.00 93.62 167 ARG A CA 1
ATOM 1343 C C . ARG A 1 167 ? -7.897 -12.844 0.631 1.00 93.62 167 ARG A C 1
ATOM 1345 O O . ARG A 1 167 ? -7.334 -12.819 -0.461 1.00 93.62 167 ARG A O 1
ATOM 1352 N N . MET A 1 168 ? -7.244 -12.691 1.784 1.00 93.31 168 MET A N 1
ATOM 1353 C CA . MET A 1 168 ? -5.787 -12.537 1.880 1.00 93.31 168 MET A CA 1
ATOM 1354 C C . MET A 1 168 ? -5.062 -13.757 1.296 1.00 93.31 168 MET A C 1
ATOM 1356 O O . MET A 1 168 ? -4.138 -13.606 0.502 1.00 93.31 168 MET A O 1
ATOM 1360 N N . GLY A 1 169 ? -5.527 -14.967 1.616 1.00 92.94 169 GLY A N 1
ATOM 1361 C CA . GLY A 1 169 ? -4.973 -16.218 1.101 1.00 92.94 169 GLY A CA 1
ATOM 1362 C C . GLY A 1 169 ? -5.084 -16.344 -0.419 1.00 92.94 169 GLY A C 1
ATOM 1363 O O . GLY A 1 169 ? -4.119 -16.745 -1.064 1.00 92.94 169 GLY A O 1
ATOM 1364 N N . VAL A 1 170 ? -6.214 -15.944 -1.013 1.00 94.75 170 VAL A N 1
ATOM 1365 C CA . VAL A 1 170 ? -6.375 -15.892 -2.479 1.00 94.75 170 VAL A CA 1
ATOM 1366 C C . VAL A 1 170 ? -5.383 -14.907 -3.103 1.00 94.75 170 VAL A C 1
ATOM 1368 O O . VAL A 1 170 ? -4.707 -15.249 -4.075 1.00 94.75 170 VAL A O 1
ATOM 1371 N N . ALA A 1 171 ? -5.247 -13.707 -2.531 1.00 95.44 171 ALA A N 1
ATOM 1372 C CA . ALA A 1 171 ? -4.288 -12.707 -2.995 1.00 95.44 171 ALA A CA 1
ATOM 1373 C C . ALA A 1 171 ? -2.841 -13.232 -2.946 1.00 95.44 171 ALA A C 1
ATOM 1375 O O . ALA A 1 171 ? -2.137 -13.186 -3.958 1.00 95.44 171 ALA A O 1
ATOM 1376 N N . LEU A 1 172 ? -2.424 -13.800 -1.811 1.00 94.62 172 LEU A N 1
ATOM 1377 C CA . LEU A 1 172 ? -1.096 -14.394 -1.633 1.00 94.62 172 LEU A CA 1
ATOM 1378 C C . LEU A 1 172 ? -0.870 -15.576 -2.581 1.00 94.62 172 LEU A C 1
ATOM 1380 O O . LEU A 1 172 ? 0.186 -15.670 -3.202 1.00 94.62 172 LEU A O 1
ATOM 1384 N N . ALA A 1 173 ? -1.872 -16.433 -2.790 1.00 93.88 173 ALA A N 1
ATOM 1385 C CA . ALA A 1 173 ? -1.775 -17.536 -3.741 1.00 93.88 173 ALA A CA 1
ATOM 1386 C C . ALA A 1 173 ? -1.491 -17.036 -5.167 1.00 93.88 173 ALA A C 1
ATOM 1388 O O . ALA A 1 173 ? -0.637 -17.594 -5.855 1.00 93.88 173 ALA A O 1
ATOM 1389 N N . ILE A 1 174 ? -2.140 -15.954 -5.608 1.00 95.44 174 ILE A N 1
ATOM 1390 C CA . ILE A 1 174 ? -1.855 -15.341 -6.913 1.00 95.44 174 ILE A CA 1
ATOM 1391 C C . ILE A 1 174 ? -0.445 -14.744 -6.952 1.00 95.44 174 ILE A C 1
ATOM 1393 O O . ILE A 1 174 ? 0.275 -14.962 -7.931 1.00 95.44 174 ILE A O 1
ATOM 1397 N N . MET A 1 175 ? -0.021 -14.031 -5.906 1.00 95.81 175 MET A N 1
ATOM 1398 C CA . MET A 1 175 ? 1.330 -13.461 -5.830 1.00 95.81 175 MET A CA 1
ATOM 1399 C C . MET A 1 175 ? 2.406 -14.553 -5.914 1.00 95.81 175 MET A C 1
ATOM 1401 O O . MET A 1 175 ? 3.288 -14.507 -6.774 1.00 95.81 175 MET A O 1
ATOM 1405 N N . HIS A 1 176 ? 2.280 -15.594 -5.101 1.00 94.19 176 HIS A N 1
ATOM 1406 C CA . HIS A 1 176 ? 3.211 -16.711 -5.071 1.00 94.19 176 HIS A CA 1
ATOM 1407 C C . HIS A 1 176 ? 3.143 -17.538 -6.366 1.00 94.19 176 HIS A C 1
ATOM 1409 O O . HIS A 1 176 ? 4.113 -17.582 -7.126 1.00 94.19 176 HIS A O 1
ATOM 1415 N N . TRP A 1 177 ? 2.005 -18.171 -6.680 1.00 92.62 177 TRP A N 1
ATOM 1416 C CA . TRP A 1 177 ? 1.917 -19.175 -7.752 1.00 92.62 177 TRP A CA 1
ATOM 1417 C C . TRP A 1 177 ? 1.921 -18.592 -9.155 1.00 92.62 177 TRP A C 1
ATOM 1419 O O . TRP A 1 177 ? 2.502 -19.208 -10.054 1.00 92.62 177 TRP A O 1
ATOM 1429 N N . VAL A 1 178 ? 1.301 -17.432 -9.356 1.00 94.06 178 VAL A N 1
ATOM 1430 C CA . VAL A 1 178 ? 1.124 -16.851 -10.691 1.00 94.06 178 VAL A CA 1
ATOM 1431 C C . VAL A 1 178 ? 2.142 -15.749 -10.940 1.00 94.06 178 VAL A C 1
ATOM 1433 O O . VAL A 1 178 ? 2.847 -15.783 -11.949 1.00 94.06 178 VAL A O 1
ATOM 1436 N N . ALA A 1 179 ? 2.247 -14.780 -10.029 1.00 95.31 179 ALA A N 1
ATOM 1437 C CA . ALA A 1 179 ? 3.200 -13.686 -10.174 1.00 95.31 179 ALA A CA 1
ATOM 1438 C C . ALA A 1 179 ? 4.637 -14.117 -9.848 1.00 95.31 179 ALA A C 1
ATOM 1440 O O . ALA A 1 179 ? 5.568 -13.399 -10.218 1.00 95.31 179 ALA A O 1
ATOM 1441 N N . LYS A 1 180 ? 4.841 -15.300 -9.248 1.00 95.69 180 LYS A N 1
ATOM 1442 C CA . LYS A 1 180 ? 6.162 -15.831 -8.884 1.00 95.69 180 LYS A CA 1
ATOM 1443 C C . LYS A 1 180 ? 6.920 -14.845 -8.001 1.00 95.69 180 LYS A C 1
ATOM 1445 O O . LYS A 1 180 ? 8.041 -14.452 -8.330 1.00 95.69 180 LYS A O 1
ATOM 1450 N N . THR A 1 181 ? 6.267 -14.394 -6.932 1.00 96.19 181 THR A N 1
ATOM 1451 C CA . THR A 1 181 ? 6.842 -13.490 -5.930 1.00 96.19 181 THR A CA 1
ATOM 1452 C C . THR A 1 181 ? 6.655 -14.005 -4.507 1.00 96.19 181 THR A C 1
ATOM 1454 O O . THR A 1 181 ? 5.645 -14.640 -4.217 1.00 96.19 181 THR A O 1
ATOM 1457 N N . ASP A 1 182 ? 7.578 -13.687 -3.604 1.00 94.75 182 ASP A N 1
ATOM 1458 C CA . ASP A 1 182 ? 7.480 -14.061 -2.182 1.00 94.75 182 ASP A CA 1
ATOM 1459 C C . ASP A 1 182 ? 6.480 -13.222 -1.381 1.00 94.75 182 ASP A C 1
ATOM 1461 O O . ASP A 1 182 ? 6.201 -13.575 -0.245 1.00 94.75 182 ASP A O 1
ATOM 1465 N N . ALA A 1 183 ? 5.931 -12.153 -1.970 1.00 94.44 183 ALA A N 1
ATOM 1466 C CA . ALA A 1 183 ? 5.036 -11.214 -1.291 1.00 94.44 183 ALA A CA 1
ATOM 1467 C C . ALA A 1 183 ? 5.631 -10.667 0.024 1.00 94.44 183 ALA A C 1
ATOM 1469 O O . ALA A 1 183 ? 4.904 -10.437 0.985 1.00 94.44 183 ALA A O 1
ATOM 1470 N N . ASN A 1 184 ? 6.953 -10.483 0.066 1.00 92.62 184 ASN A N 1
ATOM 1471 C CA . ASN A 1 184 ? 7.623 -9.956 1.245 1.00 92.62 184 ASN A CA 1
ATOM 1472 C C . ASN A 1 184 ? 7.158 -8.533 1.572 1.00 92.62 184 ASN A C 1
ATOM 1474 O O . ASN A 1 184 ? 7.130 -7.688 0.678 1.00 92.62 184 ASN A O 1
ATOM 1478 N N . ASP A 1 185 ? 6.819 -8.320 2.845 1.00 89.19 185 ASP A N 1
ATOM 1479 C CA . ASP A 1 185 ? 6.356 -7.052 3.429 1.00 89.19 185 ASP A CA 1
ATOM 1480 C C . ASP A 1 185 ? 5.069 -6.464 2.819 1.00 89.19 185 ASP A C 1
ATOM 1482 O O . ASP A 1 185 ? 4.773 -5.289 2.999 1.00 89.19 185 ASP A O 1
ATOM 1486 N N . VAL A 1 186 ? 4.257 -7.270 2.115 1.00 92.25 186 VAL A N 1
ATOM 1487 C CA . VAL A 1 186 ? 2.980 -6.756 1.592 1.00 92.25 186 VAL A CA 1
ATOM 1488 C C . VAL A 1 186 ? 1.991 -6.467 2.720 1.00 92.25 186 VAL A C 1
ATOM 1490 O O . VAL A 1 186 ? 1.731 -7.291 3.606 1.00 92.25 186 VAL A O 1
ATOM 1493 N N . GLU A 1 187 ? 1.347 -5.310 2.637 1.00 90.31 187 GLU A N 1
ATOM 1494 C CA . GLU A 1 187 ? 0.432 -4.833 3.663 1.00 90.31 187 GLU A CA 1
ATOM 1495 C C . GLU A 1 187 ? -1.018 -4.927 3.210 1.00 90.31 187 GLU A C 1
ATOM 1497 O O . GLU A 1 187 ? -1.408 -4.364 2.185 1.00 90.31 187 GLU A O 1
ATOM 1502 N N . PHE A 1 188 ? -1.850 -5.593 4.012 1.00 92.19 188 PHE A N 1
ATOM 1503 C CA . PHE A 1 188 ? -3.291 -5.611 3.820 1.00 92.19 188 PHE A CA 1
ATOM 1504 C C . PHE A 1 188 ? -3.948 -4.513 4.661 1.00 92.19 188 PHE A C 1
ATOM 1506 O O . PHE A 1 188 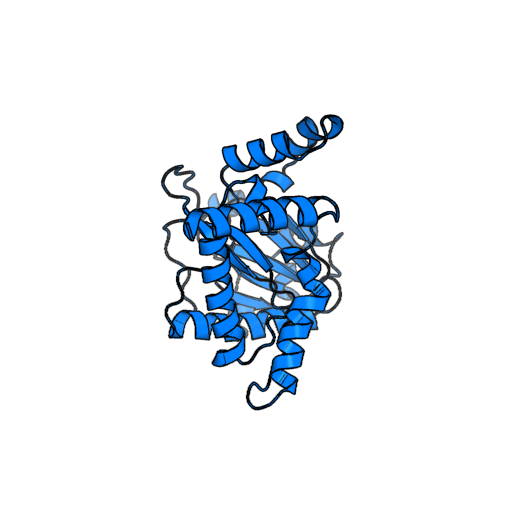? -3.769 -4.444 5.879 1.00 92.19 188 PHE A O 1
ATOM 1513 N N . MET A 1 189 ? -4.745 -3.662 4.019 1.00 90.75 189 MET A N 1
ATOM 1514 C CA . MET A 1 189 ? -5.374 -2.504 4.656 1.00 90.75 189 MET A CA 1
ATOM 1515 C C . MET A 1 189 ? -6.869 -2.417 4.351 1.00 90.75 189 MET A C 1
ATOM 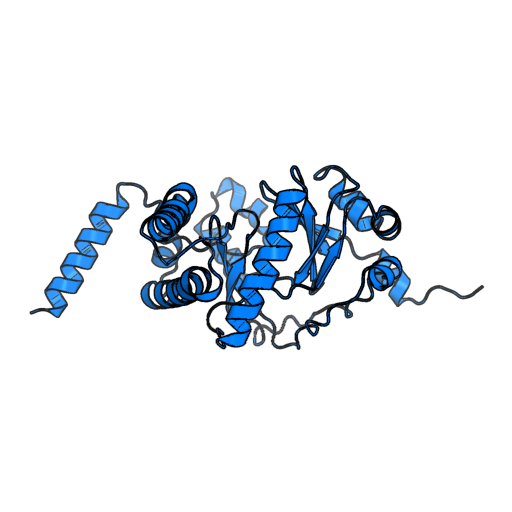1517 O O . MET A 1 189 ? -7.317 -2.767 3.260 1.00 90.75 189 MET A O 1
ATOM 1521 N N . LEU A 1 190 ? -7.649 -1.895 5.297 1.00 89.44 190 LEU A N 1
ATOM 1522 C CA . LEU A 1 190 ? -9.001 -1.415 5.044 1.00 89.44 190 LEU A CA 1
ATOM 1523 C C . LEU A 1 190 ? -8.973 0.065 4.68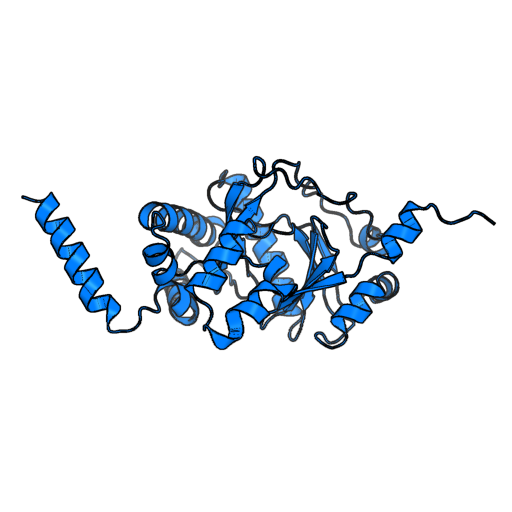5 1.00 89.44 190 LEU A C 1
ATOM 1525 O O . LEU A 1 190 ? -8.499 0.913 5.443 1.00 89.44 190 LEU A O 1
ATOM 1529 N N . GLY A 1 191 ? -9.564 0.350 3.536 1.00 88.75 191 GLY A N 1
ATOM 1530 C CA . GLY A 1 191 ? -9.836 1.688 3.042 1.00 88.75 191 GLY A CA 1
ATOM 1531 C C . GLY A 1 191 ? -11.130 1.682 2.246 1.00 88.75 191 GLY A C 1
ATOM 1532 O O . GLY A 1 191 ? -11.791 0.651 2.111 1.00 88.75 191 GLY A O 1
ATOM 1533 N N . CYS A 1 192 ? -11.501 2.824 1.697 1.00 86.69 192 CYS A N 1
ATOM 1534 C CA . CYS A 1 192 ? -12.700 2.966 0.891 1.00 86.69 192 CYS A CA 1
ATOM 1535 C C . CYS A 1 192 ? -12.372 3.094 -0.597 1.00 86.69 192 CYS A C 1
ATOM 1537 O O . CYS A 1 192 ? -11.409 3.752 -0.993 1.00 86.69 192 CYS A O 1
ATOM 1539 N N . SER A 1 193 ? -13.222 2.500 -1.429 1.00 78.19 193 SER A N 1
ATOM 1540 C CA . SER A 1 193 ? -13.342 2.859 -2.841 1.00 78.19 193 SER A CA 1
ATOM 1541 C C . SER A 1 193 ? -14.550 3.768 -3.054 1.00 78.19 193 SER A C 1
ATOM 1543 O O . SER A 1 193 ? -15.514 3.747 -2.283 1.00 78.19 193 SER A O 1
ATOM 1545 N N . THR A 1 194 ? -14.478 4.594 -4.096 1.00 66.88 194 THR A N 1
ATOM 1546 C CA . THR A 1 194 ? -15.626 5.331 -4.633 1.00 66.88 194 THR A CA 1
ATOM 1547 C C . THR A 1 194 ? -16.079 4.668 -5.929 1.00 66.88 194 THR A C 1
ATOM 1549 O O . THR A 1 194 ? -15.306 3.999 -6.610 1.00 66.88 194 THR A O 1
ATOM 1552 N N . THR A 1 195 ? -17.345 4.845 -6.289 1.00 51.88 195 THR A N 1
ATOM 1553 C CA . THR A 1 195 ? -17.970 4.242 -7.478 1.00 51.88 195 THR A CA 1
ATOM 1554 C C . THR A 1 195 ? -17.546 4.877 -8.811 1.00 51.88 195 THR A C 1
ATOM 1556 O O . THR A 1 195 ? -18.086 4.509 -9.854 1.00 51.88 195 THR A O 1
ATOM 1559 N N . LYS A 1 196 ? -16.608 5.836 -8.818 1.00 49.78 196 LYS A N 1
ATOM 1560 C CA . LYS A 1 196 ? -16.184 6.540 -10.038 1.00 49.78 196 LYS A CA 1
ATOM 1561 C C . LYS A 1 196 ? -15.073 5.785 -10.776 1.00 49.78 196 LYS A C 1
ATOM 1563 O O . LYS A 1 196 ? -14.235 5.122 -10.173 1.00 49.78 196 LYS A O 1
ATOM 1568 N N . VAL A 1 197 ? -15.130 5.892 -12.103 1.00 42.41 197 VAL A N 1
ATOM 1569 C CA . VAL A 1 197 ? -14.343 5.130 -13.083 1.00 42.41 197 VAL A CA 1
ATOM 1570 C C . VAL A 1 197 ? -12.836 5.288 -12.820 1.00 42.41 197 VAL A C 1
ATOM 1572 O O . VAL A 1 197 ? -12.375 6.426 -12.696 1.00 42.41 197 VAL A O 1
ATOM 1575 N N . PRO A 1 198 ? -12.063 4.187 -12.729 1.00 46.31 198 PRO A N 1
ATOM 1576 C CA . PRO A 1 198 ? -10.606 4.250 -12.670 1.00 46.31 198 PRO A CA 1
ATOM 1577 C C . PRO A 1 198 ? -10.052 5.007 -13.881 1.00 46.31 198 PRO A C 1
ATOM 1579 O O . PRO A 1 198 ? -10.552 4.838 -14.991 1.00 46.31 198 PRO A O 1
ATOM 1582 N N . LEU A 1 199 ? -9.007 5.812 -13.681 1.00 51.28 199 LEU A N 1
ATOM 1583 C CA . LEU A 1 199 ? -8.181 6.270 -14.798 1.00 51.28 199 LEU A CA 1
ATOM 1584 C C . LEU A 1 199 ? -7.628 5.018 -15.500 1.00 51.28 199 LEU A C 1
ATOM 1586 O O . LEU A 1 199 ? -7.105 4.128 -14.828 1.00 51.28 199 LEU A O 1
ATOM 1590 N N . GLU A 1 200 ? -7.824 4.914 -16.814 1.00 46.19 200 GLU A N 1
ATOM 1591 C CA . GLU A 1 200 ? -7.415 3.738 -17.586 1.00 46.19 200 GLU A CA 1
ATOM 1592 C C . GLU A 1 200 ? -5.889 3.536 -17.506 1.00 46.19 200 GLU A C 1
ATOM 1594 O O . GLU A 1 200 ? -5.124 4.500 -17.481 1.00 46.19 200 GLU A O 1
ATOM 1599 N N . ASP A 1 201 ? -5.457 2.269 -17.422 1.00 46.59 201 ASP A N 1
ATOM 1600 C CA . ASP A 1 201 ? -4.058 1.817 -17.282 1.00 46.59 201 ASP A CA 1
ATOM 1601 C C . ASP A 1 201 ? -3.213 2.057 -18.562 1.00 46.59 201 ASP A C 1
ATOM 1603 O O . ASP A 1 201 ? -2.404 1.201 -18.936 1.00 46.59 201 ASP A O 1
ATOM 1607 N N . ASP A 1 202 ? -3.403 3.161 -19.282 1.00 46.72 202 ASP A N 1
ATOM 1608 C CA . ASP A 1 202 ? -2.676 3.387 -20.529 1.00 46.72 202 ASP A CA 1
ATOM 1609 C C . ASP A 1 202 ? -1.215 3.768 -20.236 1.00 46.72 202 ASP A C 1
ATOM 1611 O O . ASP A 1 202 ? -0.903 4.756 -19.567 1.00 46.72 202 ASP A O 1
ATOM 1615 N N . GLU A 1 203 ? -0.291 2.926 -20.706 1.00 48.62 203 GLU A N 1
ATOM 1616 C CA . GLU A 1 203 ? 1.149 3.174 -20.646 1.00 48.62 203 GLU A CA 1
ATOM 1617 C C . GLU A 1 203 ? 1.488 4.429 -21.470 1.00 48.62 203 GLU A C 1
ATOM 1619 O O . GLU A 1 203 ? 1.416 4.401 -22.695 1.00 48.62 203 GLU A O 1
ATOM 1624 N N . MET A 1 204 ? 1.888 5.525 -20.815 1.00 52.66 204 MET A N 1
ATOM 1625 C CA . MET A 1 204 ? 2.460 6.699 -21.494 1.00 52.66 204 MET A CA 1
ATOM 1626 C C . MET A 1 204 ? 3.990 6.642 -21.496 1.00 52.66 204 MET A C 1
ATOM 1628 O O . MET A 1 204 ? 4.612 6.224 -20.517 1.00 52.66 204 MET A O 1
ATOM 1632 N N . ASP A 1 205 ? 4.592 7.071 -22.607 1.00 47.97 205 ASP A N 1
ATOM 1633 C CA . ASP A 1 205 ? 6.042 7.106 -22.792 1.00 47.97 205 ASP A CA 1
ATOM 1634 C C . ASP A 1 205 ? 6.738 8.207 -21.961 1.00 47.97 205 ASP A C 1
ATOM 1636 O O . ASP A 1 205 ? 6.118 9.131 -21.424 1.00 47.97 205 ASP A O 1
ATOM 1640 N N . ALA A 1 206 ? 8.066 8.102 -21.847 1.00 43.03 206 ALA A N 1
ATOM 1641 C CA . ALA A 1 206 ? 8.889 9.024 -21.065 1.00 43.03 206 ALA A CA 1
ATOM 1642 C C . ALA A 1 206 ? 8.892 10.469 -21.605 1.00 43.03 206 ALA A C 1
ATOM 1644 O O . ALA A 1 206 ? 9.070 11.407 -20.826 1.00 43.03 206 ALA A O 1
ATOM 1645 N N . ASP A 1 207 ? 8.676 10.671 -22.908 1.00 50.44 207 ASP A N 1
ATOM 1646 C CA . ASP A 1 207 ? 8.613 12.011 -23.503 1.00 50.44 207 ASP A CA 1
ATOM 1647 C C . ASP A 1 207 ? 7.280 12.706 -23.193 1.00 50.44 207 ASP A C 1
ATOM 1649 O O . ASP A 1 207 ? 7.244 13.916 -22.965 1.00 50.44 207 ASP A O 1
ATOM 1653 N N . THR A 1 208 ? 6.203 11.940 -23.035 1.00 56.34 208 THR A N 1
ATOM 1654 C CA . THR A 1 208 ? 4.915 12.432 -22.553 1.00 56.34 208 THR A CA 1
ATOM 1655 C C . THR A 1 208 ? 5.021 12.854 -21.084 1.00 56.34 208 THR A C 1
ATOM 1657 O O . THR A 1 208 ? 4.524 13.922 -20.719 1.00 56.34 208 THR A O 1
ATOM 1660 N N . ILE A 1 209 ? 5.762 12.105 -20.252 1.00 49.56 209 ILE A N 1
ATOM 1661 C CA . ILE A 1 209 ? 6.015 12.449 -18.837 1.00 49.56 209 ILE A CA 1
ATOM 1662 C C . ILE A 1 209 ? 6.705 13.817 -18.692 1.00 49.56 209 ILE A C 1
ATOM 1664 O O . ILE A 1 209 ? 6.311 14.605 -17.831 1.00 49.56 209 ILE A O 1
ATOM 1668 N N . LYS A 1 210 ? 7.656 14.161 -19.574 1.00 50.00 210 LYS A N 1
ATOM 1669 C CA . LYS A 1 210 ? 8.325 15.483 -19.586 1.00 50.00 210 LYS A CA 1
ATOM 1670 C C . LYS A 1 210 ? 7.369 16.648 -19.860 1.00 50.00 210 LYS A C 1
ATOM 1672 O O . LYS A 1 210 ? 7.659 17.789 -19.499 1.00 50.00 210 LYS A O 1
ATOM 1677 N N . THR A 1 211 ? 6.231 16.395 -20.503 1.00 46.50 211 THR A N 1
ATOM 1678 C CA . THR A 1 211 ? 5.229 17.425 -20.839 1.00 46.50 211 THR A CA 1
ATOM 1679 C C . THR A 1 211 ? 4.073 17.510 -19.843 1.00 46.50 211 THR A C 1
ATOM 1681 O O . THR A 1 211 ? 3.309 18.475 -19.881 1.00 46.50 211 THR A O 1
ATOM 1684 N N . LEU A 1 212 ? 3.962 16.561 -18.906 1.00 43.66 212 LEU A N 1
ATOM 1685 C CA . LEU A 1 212 ? 2.889 16.534 -17.916 1.00 43.66 212 LEU A CA 1
ATOM 1686 C C . LEU A 1 212 ? 3.060 17.656 -16.885 1.00 43.66 212 LEU A C 1
ATOM 1688 O O . LEU A 1 212 ? 3.757 17.532 -15.883 1.00 43.66 212 LEU A O 1
ATOM 1692 N N . ILE A 1 213 ? 2.333 18.749 -17.096 1.00 44.41 213 ILE A N 1
ATOM 1693 C CA . ILE A 1 213 ? 1.732 19.479 -15.980 1.00 44.41 213 ILE A CA 1
ATOM 1694 C C . ILE A 1 213 ? 0.634 18.551 -15.457 1.00 44.41 213 ILE A C 1
ATOM 1696 O O . ILE A 1 213 ? -0.160 18.061 -16.260 1.00 44.41 213 ILE A O 1
ATOM 1700 N N . TYR A 1 214 ? 0.593 18.265 -14.152 1.00 43.25 214 TYR A N 1
ATOM 1701 C CA . TYR A 1 214 ? -0.481 17.469 -13.551 1.00 43.25 214 TYR A CA 1
ATOM 1702 C C . TYR A 1 214 ? -1.852 17.992 -14.029 1.00 43.25 214 TYR A C 1
ATOM 1704 O O . TYR A 1 214 ? -2.303 19.072 -13.648 1.00 43.25 214 TYR A O 1
ATOM 1712 N N . THR A 1 215 ? -2.483 17.233 -14.926 1.00 40.00 215 THR A N 1
ATOM 1713 C CA . THR A 1 215 ? -3.804 17.486 -15.530 1.00 40.00 215 THR A CA 1
ATOM 1714 C C . THR A 1 215 ? -4.822 16.453 -15.054 1.00 40.00 215 THR A C 1
ATOM 1716 O O . THR A 1 215 ? -5.887 16.313 -15.653 1.00 40.00 215 THR A O 1
ATOM 1719 N N . GLY A 1 216 ? -4.496 15.745 -13.962 1.00 40.66 216 GLY A N 1
ATOM 1720 C CA . GLY A 1 216 ? -5.375 14.771 -13.327 1.00 40.66 216 GLY A CA 1
ATOM 1721 C C . GLY A 1 216 ? -6.775 15.350 -13.082 1.00 40.66 216 GLY A C 1
ATOM 1722 O O . GLY A 1 216 ? -6.925 16.572 -12.948 1.00 40.66 216 GLY A O 1
ATOM 1723 N N . PRO A 1 217 ? -7.811 14.495 -13.076 1.00 36.78 217 PRO A N 1
ATOM 1724 C CA . PRO A 1 217 ? -9.199 14.934 -13.051 1.00 36.78 217 PRO A CA 1
ATOM 1725 C C . PRO A 1 217 ? -9.466 15.897 -11.892 1.00 36.78 217 PRO A C 1
ATOM 1727 O O . PRO A 1 217 ? -8.921 15.746 -10.796 1.00 36.78 217 PRO A O 1
ATOM 1730 N N . SER A 1 218 ? -10.324 16.889 -12.141 1.00 38.88 218 SER A N 1
ATOM 1731 C CA . SER A 1 218 ? -10.838 17.776 -11.095 1.00 38.88 218 SER A CA 1
ATOM 1732 C C . SER A 1 218 ? -11.440 16.923 -9.975 1.00 38.88 218 SER A C 1
ATOM 1734 O O . SER A 1 218 ? -12.274 16.069 -10.264 1.00 38.88 218 SER A O 1
ATOM 1736 N N . SER A 1 219 ? -10.945 17.136 -8.753 1.00 47.00 219 SER A N 1
ATOM 1737 C CA . SER A 1 219 ? -11.314 16.518 -7.468 1.00 47.00 219 SER A CA 1
ATOM 1738 C C . SER A 1 219 ? -12.429 15.454 -7.477 1.00 47.00 219 SER A C 1
ATOM 1740 O O . SER A 1 219 ? -13.576 15.691 -7.858 1.00 47.00 219 SER A O 1
ATOM 1742 N N . CYS A 1 220 ? -12.142 14.275 -6.919 1.00 42.47 220 CYS A N 1
ATOM 1743 C CA . CYS A 1 220 ? -13.177 13.298 -6.568 1.00 42.47 220 CYS A CA 1
ATOM 1744 C C . CYS A 1 220 ? -13.841 13.703 -5.250 1.00 42.47 220 CYS A C 1
ATOM 1746 O O . CYS A 1 220 ? -13.694 13.027 -4.235 1.00 42.47 220 CYS A O 1
ATOM 1748 N N . ILE A 1 221 ? -14.604 14.797 -5.257 1.00 43.19 221 ILE A N 1
ATOM 1749 C CA . ILE A 1 221 ? -15.592 15.021 -4.202 1.00 43.19 221 ILE A CA 1
ATOM 1750 C C . ILE A 1 221 ? -16.939 14.529 -4.699 1.00 43.19 221 ILE A C 1
ATOM 1752 O O . ILE A 1 221 ? -17.484 15.031 -5.680 1.00 43.19 221 ILE A O 1
ATOM 1756 N N . THR A 1 222 ? -17.466 13.563 -3.971 1.00 40.34 222 THR A N 1
ATOM 1757 C CA . THR A 1 222 ? -18.820 13.610 -3.424 1.00 40.34 222 THR A CA 1
ATOM 1758 C C . THR A 1 222 ? -18.720 12.828 -2.119 1.00 40.34 222 THR A C 1
ATOM 1760 O O . THR A 1 222 ? -18.471 11.625 -2.166 1.00 40.34 222 THR A O 1
ATOM 1763 N N . GLU A 1 223 ? -18.835 13.501 -0.967 1.00 42.16 223 GLU A N 1
ATOM 1764 C CA . GLU A 1 223 ? -19.057 12.855 0.339 1.00 42.16 223 GLU A CA 1
ATOM 1765 C C . GLU A 1 223 ? -20.460 12.224 0.349 1.00 42.16 223 GLU A C 1
ATOM 1767 O O . GLU A 1 223 ? -21.334 12.589 1.131 1.00 42.16 223 GLU A O 1
ATOM 1772 N N . ASP A 1 224 ? -20.716 11.295 -0.566 1.00 43.69 224 ASP A N 1
ATOM 1773 C CA . ASP A 1 224 ? -21.908 10.476 -0.490 1.00 43.69 224 ASP A CA 1
ATOM 1774 C C . ASP A 1 224 ? -21.611 9.384 0.528 1.00 43.69 224 ASP A C 1
ATOM 1776 O O . ASP A 1 224 ? -20.906 8.414 0.250 1.00 43.69 224 ASP A O 1
ATOM 1780 N N . PHE A 1 225 ? -22.191 9.520 1.721 1.00 43.31 225 PHE A N 1
ATOM 1781 C CA . PHE A 1 225 ? -22.186 8.486 2.761 1.00 43.31 225 PHE A CA 1
ATOM 1782 C C . PHE A 1 225 ? -22.627 7.103 2.233 1.00 43.31 225 PHE A C 1
ATOM 1784 O O . PHE A 1 225 ? -22.284 6.085 2.826 1.00 43.31 225 PHE A O 1
ATOM 1791 N N . PHE A 1 226 ? -23.346 7.062 1.105 1.00 47.44 226 PHE A N 1
ATOM 1792 C CA . PHE A 1 226 ? -23.807 5.851 0.420 1.00 47.44 226 PHE A CA 1
ATOM 1793 C C . PHE A 1 226 ? -22.856 5.320 -0.672 1.00 47.44 226 PHE A C 1
ATOM 1795 O O . PHE A 1 226 ? -23.075 4.220 -1.174 1.00 47.44 226 PHE A O 1
ATOM 1802 N N . GLY A 1 227 ? -21.815 6.069 -1.056 1.00 52.12 227 GLY A N 1
ATOM 1803 C CA . GLY A 1 227 ? -20.888 5.721 -2.144 1.00 52.12 227 GLY A CA 1
ATOM 1804 C C . GLY A 1 227 ? -19.552 5.117 -1.697 1.00 52.12 227 GLY A C 1
ATOM 1805 O O . GLY A 1 227 ? -18.792 4.638 -2.539 1.00 52.12 227 GLY A O 1
ATOM 1806 N N . HIS A 1 228 ? -19.254 5.133 -0.395 1.00 64.19 228 HIS A N 1
ATOM 1807 C CA . HIS A 1 228 ? -18.006 4.608 0.156 1.00 64.19 228 HIS A CA 1
ATOM 1808 C C . HIS A 1 228 ? -18.157 3.139 0.542 1.00 64.19 228 HIS A C 1
ATOM 1810 O O . HIS A 1 228 ? -18.761 2.800 1.560 1.00 64.19 228 HIS A O 1
ATOM 1816 N N . LYS A 1 229 ? -17.572 2.252 -0.263 1.00 79.69 229 LYS A N 1
ATOM 1817 C CA . LYS A 1 229 ? -17.484 0.831 0.068 1.00 79.69 229 LYS A CA 1
ATOM 1818 C C . LYS A 1 229 ? -16.156 0.578 0.769 1.00 79.69 229 LYS A C 1
ATOM 1820 O O . LYS A 1 229 ? -15.102 0.792 0.176 1.00 79.69 229 LYS A O 1
ATOM 1825 N N . THR A 1 230 ? -16.195 0.131 2.025 1.00 85.62 230 THR A N 1
ATOM 1826 C CA . THR A 1 230 ? -14.992 -0.369 2.706 1.00 85.62 230 THR A CA 1
ATOM 1827 C C . THR A 1 230 ? -14.539 -1.650 2.014 1.00 85.62 230 THR A C 1
ATOM 1829 O O . THR A 1 230 ? -15.287 -2.626 1.938 1.00 85.62 230 THR A O 1
ATOM 1832 N N . GLU A 1 231 ? -13.320 -1.642 1.494 1.00 90.56 231 GLU A N 1
ATOM 1833 C CA . GLU A 1 231 ? -12.717 -2.748 0.760 1.00 90.56 231 GLU A CA 1
ATOM 1834 C C . GLU A 1 231 ? -11.354 -3.109 1.359 1.00 90.56 231 GLU A C 1
ATOM 1836 O O . GLU A 1 231 ? -10.725 -2.313 2.060 1.00 90.56 231 GLU A O 1
ATOM 1841 N N . LEU A 1 232 ? -10.929 -4.344 1.095 1.00 92.69 232 LEU A N 1
ATOM 1842 C CA . LEU A 1 232 ? -9.600 -4.832 1.430 1.00 92.69 232 LEU A CA 1
ATOM 1843 C C . LEU A 1 232 ? -8.639 -4.437 0.308 1.00 92.69 232 LEU A C 1
ATOM 1845 O O . LEU A 1 232 ? -8.902 -4.739 -0.855 1.00 92.69 232 LEU A O 1
ATOM 1849 N N . TRP A 1 233 ? -7.533 -3.800 0.661 1.00 94.81 233 TRP A N 1
ATOM 1850 C CA . TRP A 1 233 ? -6.473 -3.377 -0.247 1.00 94.81 233 TRP A CA 1
ATOM 1851 C C . TRP A 1 233 ? -5.176 -4.100 0.088 1.00 94.81 233 TRP A C 1
ATOM 1853 O O . TRP A 1 233 ? -4.960 -4.443 1.248 1.00 94.81 233 TRP A O 1
ATOM 1863 N N . VAL A 1 234 ? -4.320 -4.296 -0.912 1.00 95.00 234 VAL A N 1
ATOM 1864 C CA . VAL A 1 234 ? -2.935 -4.737 -0.727 1.00 95.00 234 VAL A CA 1
ATOM 1865 C C . VAL A 1 234 ? -1.965 -3.767 -1.402 1.00 95.00 234 VAL A C 1
ATOM 1867 O O . VAL A 1 234 ? -2.226 -3.290 -2.511 1.00 95.00 234 VAL A O 1
ATOM 1870 N N . LEU A 1 235 ? -0.883 -3.438 -0.702 1.00 92.25 235 LEU A N 1
ATOM 1871 C CA . LEU A 1 235 ? 0.134 -2.447 -1.072 1.00 92.25 235 LEU A CA 1
ATOM 1872 C C . LEU A 1 235 ? 1.484 -2.781 -0.417 1.00 92.25 235 LEU A C 1
ATOM 1874 O O . LEU A 1 235 ? 1.612 -3.837 0.193 1.00 92.25 235 LEU A O 1
ATOM 1878 N N . ASP A 1 236 ? 2.452 -1.875 -0.570 1.00 90.88 236 ASP A N 1
ATOM 1879 C CA . ASP A 1 236 ? 3.856 -2.007 -0.152 1.00 90.88 236 ASP A CA 1
ATOM 1880 C C . ASP A 1 236 ? 4.552 -3.196 -0.816 1.00 90.88 236 ASP A C 1
ATOM 1882 O O . ASP A 1 236 ? 4.683 -4.295 -0.289 1.00 90.88 236 ASP A O 1
ATOM 1886 N N . PHE A 1 237 ? 4.931 -2.987 -2.078 1.00 94.25 237 PHE A N 1
ATOM 1887 C CA . PHE A 1 237 ? 5.597 -4.013 -2.878 1.00 94.25 237 PHE A CA 1
ATOM 1888 C C . PHE A 1 237 ? 7.114 -3.795 -2.981 1.00 94.25 237 PHE A C 1
ATOM 1890 O O . PHE A 1 237 ? 7.774 -4.468 -3.778 1.00 94.25 237 PHE A O 1
ATOM 1897 N N . ASP A 1 238 ? 7.677 -2.851 -2.224 1.00 91.75 238 ASP A N 1
ATOM 1898 C CA . ASP A 1 238 ? 9.072 -2.411 -2.320 1.00 91.75 238 ASP A CA 1
ATOM 1899 C C . ASP A 1 238 ? 10.081 -3.487 -1.914 1.00 91.75 238 ASP A C 1
ATOM 1901 O O . ASP A 1 238 ? 11.159 -3.548 -2.506 1.00 91.75 238 ASP A O 1
ATOM 1905 N N . LYS A 1 239 ? 9.721 -4.412 -1.017 1.00 92.69 239 LYS A N 1
ATOM 1906 C CA . LYS A 1 239 ? 10.587 -5.541 -0.632 1.00 92.69 239 LYS A CA 1
ATOM 1907 C C . LYS A 1 239 ? 10.277 -6.855 -1.340 1.00 92.69 239 LYS A C 1
ATOM 1909 O O . LYS A 1 239 ? 10.953 -7.855 -1.095 1.00 92.69 239 LYS A O 1
ATOM 1914 N N . VAL A 1 240 ? 9.290 -6.887 -2.235 1.00 95.12 240 VAL A N 1
ATOM 1915 C CA . VAL A 1 240 ? 8.848 -8.129 -2.881 1.00 95.12 240 VAL A CA 1
ATOM 1916 C C . VAL A 1 240 ? 9.912 -8.657 -3.846 1.00 95.12 240 VAL A C 1
ATOM 1918 O O . VAL A 1 240 ? 10.351 -7.968 -4.774 1.00 95.12 240 VAL A O 1
ATOM 1921 N N . ARG A 1 241 ? 10.279 -9.933 -3.711 1.00 95.12 241 ARG A N 1
ATOM 1922 C CA . ARG A 1 241 ? 11.318 -10.597 -4.516 1.00 95.12 241 ARG A CA 1
ATOM 1923 C C . ARG A 1 241 ? 10.720 -11.699 -5.391 1.00 95.12 241 ARG A C 1
ATOM 1925 O O . ARG A 1 241 ? 9.632 -12.204 -5.114 1.00 95.12 241 ARG A O 1
ATOM 1932 N N . PRO A 1 242 ? 11.364 -12.039 -6.522 1.00 95.25 242 PRO A N 1
ATOM 1933 C CA . PRO A 1 242 ? 10.937 -13.186 -7.315 1.00 95.25 242 PRO A CA 1
ATOM 1934 C C . PRO A 1 242 ? 11.197 -14.502 -6.564 1.00 95.25 242 PRO A C 1
ATOM 1936 O O . PRO A 1 242 ? 12.137 -14.578 -5.779 1.00 95.25 242 PRO A O 1
ATOM 1939 N N . ILE A 1 243 ? 10.397 -15.532 -6.852 1.00 93.44 243 ILE A N 1
ATOM 1940 C CA . ILE A 1 243 ? 10.590 -16.901 -6.338 1.00 93.44 243 ILE A CA 1
ATOM 1941 C C . ILE A 1 243 ? 10.418 -17.957 -7.428 1.00 93.44 243 ILE A C 1
ATOM 1943 O O . ILE A 1 243 ? 9.673 -17.762 -8.394 1.00 93.44 243 ILE A O 1
ATOM 1947 N N . THR A 1 244 ? 11.045 -19.115 -7.228 1.00 85.62 244 THR A N 1
ATOM 1948 C CA . THR A 1 244 ? 10.857 -20.331 -8.026 1.00 85.62 244 THR A CA 1
ATOM 1949 C C . THR A 1 244 ? 10.010 -21.342 -7.252 1.00 85.62 244 THR A C 1
ATOM 1951 O O . THR A 1 244 ? 10.503 -22.095 -6.434 1.00 85.62 244 THR A O 1
ATOM 1954 N N . LEU A 1 245 ? 8.704 -21.427 -7.519 1.00 72.31 245 LEU A N 1
ATOM 1955 C CA . LEU A 1 245 ? 7.836 -22.441 -6.877 1.00 72.31 245 LEU A CA 1
ATOM 1956 C C . LEU A 1 245 ? 7.909 -23.822 -7.546 1.00 72.31 245 LEU A C 1
ATOM 1958 O O . LEU A 1 245 ? 6.899 -24.505 -7.697 1.00 72.31 245 LEU A O 1
ATOM 1962 N N . VAL A 1 246 ? 9.090 -24.180 -8.037 1.00 70.81 246 VAL A N 1
ATOM 1963 C CA . VAL A 1 246 ? 9.383 -25.509 -8.594 1.00 70.81 246 VAL A CA 1
ATOM 1964 C C . VAL A 1 246 ? 10.201 -26.327 -7.586 1.00 70.81 246 VAL A C 1
ATOM 1966 O O . VAL A 1 246 ? 10.324 -27.537 -7.740 1.00 70.81 246 VAL A O 1
ATOM 1969 N N . ASP A 1 247 ? 10.717 -25.677 -6.541 1.00 79.81 247 ASP A N 1
ATOM 1970 C CA . ASP A 1 247 ? 11.602 -26.247 -5.536 1.00 79.81 247 ASP A CA 1
ATOM 1971 C C . ASP A 1 247 ? 11.181 -25.832 -4.114 1.00 79.81 247 ASP A C 1
ATOM 1973 O O . ASP A 1 247 ? 10.407 -24.890 -3.904 1.00 79.81 247 ASP A O 1
ATOM 1977 N N . ASP A 1 248 ? 11.707 -26.554 -3.126 1.00 88.69 248 ASP A N 1
ATOM 1978 C CA . ASP A 1 248 ? 11.474 -26.275 -1.707 1.00 88.69 248 ASP A CA 1
ATOM 1979 C C . ASP A 1 248 ? 12.046 -24.912 -1.279 1.00 88.69 248 ASP A C 1
ATOM 1981 O O . ASP A 1 248 ? 11.599 -24.344 -0.283 1.00 88.69 248 ASP A O 1
ATOM 1985 N N . ALA A 1 249 ? 13.001 -24.351 -2.034 1.00 89.31 249 ALA A N 1
ATOM 1986 C CA . ALA A 1 249 ? 13.625 -23.071 -1.713 1.00 89.31 249 ALA A CA 1
ATOM 1987 C C . ALA A 1 249 ? 12.662 -21.898 -1.943 1.00 89.31 249 ALA A C 1
ATOM 1989 O O . ALA A 1 249 ? 12.543 -21.030 -1.080 1.00 89.31 249 ALA A O 1
ATOM 1990 N N . GLY A 1 250 ? 11.905 -21.889 -3.044 1.00 89.19 250 GLY A N 1
ATOM 1991 C CA . GLY A 1 250 ? 10.880 -20.872 -3.280 1.00 89.19 250 GLY A CA 1
ATOM 1992 C C . GLY A 1 250 ? 9.737 -20.935 -2.266 1.00 89.19 250 GLY A C 1
ATOM 1993 O O . GLY A 1 250 ? 9.214 -19.894 -1.863 1.00 89.19 250 GLY A O 1
ATOM 1994 N N . VAL A 1 251 ? 9.372 -22.141 -1.813 1.00 90.31 251 VAL A N 1
ATOM 1995 C CA . VAL A 1 251 ? 8.390 -22.327 -0.730 1.00 90.31 251 VAL A CA 1
ATOM 1996 C C . VAL A 1 251 ? 8.947 -21.810 0.596 1.00 90.31 251 VAL A C 1
ATOM 1998 O O . VAL A 1 251 ? 8.252 -21.084 1.306 1.00 90.31 251 VAL A O 1
ATOM 2001 N N . ALA A 1 252 ? 10.202 -22.135 0.916 1.00 91.00 252 ALA A N 1
ATOM 2002 C CA . ALA A 1 252 ? 10.869 -21.653 2.119 1.00 91.00 252 ALA A CA 1
ATOM 2003 C C . ALA A 1 252 ? 10.960 -20.121 2.140 1.00 91.00 252 ALA A C 1
ATOM 2005 O O . ALA A 1 252 ? 10.605 -19.525 3.153 1.00 91.00 252 ALA A O 1
ATOM 2006 N N . GLN A 1 253 ? 11.323 -19.490 1.019 1.00 92.12 253 GLN A N 1
ATOM 2007 C CA . GLN A 1 253 ? 11.399 -18.033 0.901 1.00 92.12 253 GLN A CA 1
ATOM 2008 C C . GLN A 1 253 ? 10.034 -17.363 1.110 1.00 92.12 253 GLN A C 1
ATOM 2010 O O . GLN A 1 253 ? 9.946 -16.374 1.830 1.00 92.12 253 GLN A O 1
ATOM 2015 N N . ALA A 1 254 ? 8.956 -17.897 0.523 1.00 89.81 254 ALA A N 1
ATOM 2016 C CA . ALA A 1 254 ? 7.608 -17.372 0.760 1.00 89.81 254 ALA A CA 1
ATOM 2017 C C . ALA A 1 254 ? 7.188 -17.533 2.234 1.00 89.81 254 ALA A C 1
ATOM 2019 O O . ALA A 1 254 ? 6.591 -16.635 2.826 1.00 89.81 254 ALA A O 1
ATOM 2020 N N . ALA A 1 255 ? 7.535 -18.664 2.853 1.00 88.62 255 ALA A N 1
ATOM 2021 C CA . ALA A 1 255 ? 7.242 -18.914 4.259 1.00 88.62 255 ALA A CA 1
ATOM 2022 C C . ALA A 1 255 ? 8.092 -18.060 5.217 1.00 88.62 255 ALA A C 1
ATOM 2024 O O . ALA A 1 255 ? 7.649 -17.802 6.333 1.00 88.62 255 ALA A O 1
ATOM 2025 N N . GLU A 1 256 ? 9.308 -17.680 4.827 1.00 88.31 256 GLU A N 1
ATOM 2026 C CA . GLU A 1 256 ? 10.194 -16.767 5.561 1.00 88.31 256 GLU A CA 1
ATOM 2027 C C . GLU A 1 256 ? 9.708 -15.323 5.437 1.00 88.31 256 GLU A C 1
ATOM 2029 O O . GLU A 1 256 ? 9.536 -14.663 6.452 1.00 88.31 256 GLU A O 1
ATOM 2034 N N . ALA A 1 257 ? 9.335 -14.882 4.233 1.00 87.00 257 ALA A N 1
ATOM 2035 C CA . ALA A 1 257 ? 8.703 -13.581 4.000 1.00 87.00 257 ALA A CA 1
ATOM 2036 C C . ALA A 1 257 ? 7.430 -13.389 4.850 1.00 87.00 257 ALA A C 1
ATOM 2038 O O . ALA A 1 257 ? 7.184 -12.324 5.411 1.00 87.00 257 ALA A O 1
ATOM 2039 N N . PHE A 1 258 ? 6.644 -14.456 5.025 1.00 80.50 258 PHE A N 1
ATOM 2040 C CA . PHE A 1 258 ? 5.495 -14.454 5.928 1.00 80.50 258 PHE A CA 1
ATOM 2041 C C . PHE A 1 258 ? 5.877 -14.509 7.422 1.00 80.50 258 PHE A C 1
ATOM 2043 O O . PHE A 1 258 ? 5.040 -14.246 8.275 1.00 80.50 258 PHE A O 1
ATOM 2050 N N . ARG A 1 259 ? 7.098 -14.882 7.802 1.00 71.19 259 ARG A N 1
ATOM 2051 C CA . ARG A 1 259 ? 7.508 -15.018 9.214 1.00 71.19 259 ARG A CA 1
ATOM 2052 C C . ARG A 1 259 ? 8.320 -13.838 9.734 1.00 71.19 259 ARG A C 1
ATOM 2054 O O . ARG A 1 259 ? 8.051 -13.400 10.847 1.00 71.19 259 ARG A O 1
ATOM 2061 N N . ASP A 1 260 ? 9.275 -13.351 8.951 1.00 58.41 260 ASP A N 1
ATOM 2062 C CA . ASP A 1 260 ? 10.281 -12.385 9.403 1.00 58.41 260 ASP A CA 1
ATOM 2063 C C . ASP A 1 260 ? 9.703 -10.988 9.648 1.00 58.41 260 ASP A C 1
ATOM 2065 O O . ASP A 1 260 ? 10.121 -10.314 10.585 1.00 58.41 260 ASP A O 1
ATOM 2069 N N . GLU A 1 261 ? 8.703 -10.569 8.867 1.00 52.47 261 GLU A N 1
ATOM 2070 C CA . GLU A 1 261 ? 8.106 -9.227 9.002 1.00 52.47 261 GLU A CA 1
ATOM 2071 C C . GLU A 1 261 ? 6.577 -9.268 9.198 1.00 52.47 261 GLU A C 1
ATOM 2073 O O . GLU A 1 261 ? 5.968 -8.328 9.703 1.00 52.47 261 GLU A O 1
ATOM 2078 N N . SER A 1 262 ? 5.938 -10.421 8.965 1.00 46.53 262 SER A N 1
ATOM 2079 C CA . SER A 1 262 ? 4.520 -10.656 9.287 1.00 46.53 262 SER A CA 1
ATOM 2080 C C . SER A 1 262 ? 4.258 -11.018 10.766 1.00 46.53 262 SER A C 1
ATOM 2082 O O . SER A 1 262 ? 3.149 -11.409 11.153 1.00 46.53 262 SER A O 1
ATOM 2084 N N . GLY A 1 263 ? 5.205 -10.686 11.657 1.00 42.28 263 GLY A N 1
ATOM 2085 C CA . GLY A 1 263 ? 4.891 -10.444 13.074 1.00 42.28 263 GLY A CA 1
ATOM 2086 C C . GLY A 1 263 ? 3.658 -9.536 13.240 1.00 42.28 263 GLY A C 1
ATOM 2087 O O . GLY A 1 263 ? 2.917 -9.631 14.204 1.00 42.28 263 GLY A O 1
ATOM 2088 N N . HIS A 1 264 ? 3.312 -8.756 12.221 1.00 48.81 264 HIS A N 1
ATOM 2089 C CA . HIS A 1 264 ? 2.085 -7.983 12.135 1.00 48.81 264 HIS A CA 1
ATOM 2090 C C . HIS A 1 264 ? 0.770 -8.793 12.041 1.00 48.81 264 HIS A C 1
ATOM 2092 O O . HIS A 1 264 ? -0.194 -8.410 12.700 1.00 48.81 264 HIS A O 1
ATOM 2098 N N . TYR A 1 265 ? 0.664 -9.929 11.341 1.00 46.88 265 TYR A N 1
ATOM 2099 C CA . TYR A 1 265 ? -0.594 -10.704 11.383 1.00 46.88 265 TYR A CA 1
ATOM 2100 C C . TYR A 1 265 ? -0.739 -11.522 12.675 1.00 46.88 265 TYR A C 1
ATOM 2102 O O . TYR A 1 265 ? -1.852 -11.937 12.995 1.00 46.88 265 TYR A O 1
ATOM 2110 N N . VAL A 1 266 ? 0.346 -11.729 13.436 1.00 38.38 266 VAL A N 1
ATOM 2111 C CA . VAL A 1 266 ? 0.392 -12.649 14.590 1.00 38.38 266 VAL A CA 1
ATOM 2112 C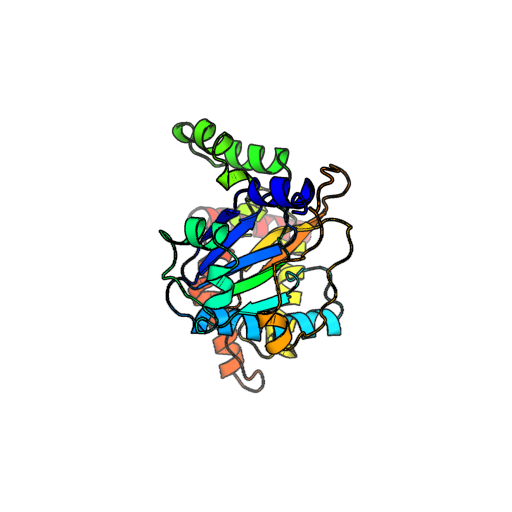 C . VAL A 1 266 ? 1.179 -12.085 15.789 1.00 38.38 266 VAL A C 1
ATOM 2114 O O . VAL A 1 266 ? 1.755 -12.838 16.566 1.00 38.38 266 VAL A O 1
ATOM 2117 N N . GLU A 1 267 ? 1.185 -10.774 16.031 1.00 33.59 267 GLU A N 1
ATOM 2118 C CA . GLU A 1 267 ? 1.608 -10.243 17.335 1.00 33.59 267 GLU A CA 1
ATOM 2119 C C . GLU A 1 267 ? 0.405 -10.258 18.278 1.00 33.59 267 GLU A C 1
ATOM 2121 O O . GLU A 1 267 ? -0.309 -9.278 18.495 1.00 33.59 267 GLU A O 1
ATOM 2126 N N . LEU A 1 268 ? 0.144 -11.444 18.826 1.00 35.47 268 LEU A N 1
ATOM 2127 C CA . LEU A 1 268 ? -0.731 -11.597 19.976 1.00 35.47 268 LEU A CA 1
ATOM 2128 C C . LEU A 1 268 ? 0.103 -11.298 21.232 1.00 35.47 268 LEU A C 1
ATOM 2130 O O . LEU A 1 268 ? 1.123 -11.959 21.446 1.00 35.47 268 LEU A O 1
ATOM 2134 N N . PRO A 1 269 ? -0.314 -10.362 22.108 1.00 31.81 269 PRO A N 1
ATOM 2135 C CA . PRO A 1 269 ? 0.259 -10.267 23.444 1.00 31.81 269 PRO A CA 1
ATOM 2136 C C . PRO A 1 269 ? 0.172 -11.657 24.075 1.00 31.81 269 PRO A C 1
ATOM 2138 O O . PRO A 1 269 ? -0.911 -12.236 24.087 1.00 31.81 269 PRO A O 1
ATOM 2141 N N . GLY A 1 270 ? 1.275 -12.215 24.582 1.00 30.72 270 GLY A N 1
ATOM 2142 C CA . GLY A 1 270 ? 1.371 -13.635 24.967 1.00 30.72 270 GLY A CA 1
ATOM 2143 C C . GLY A 1 270 ? 0.303 -14.167 25.944 1.00 30.72 270 GLY A C 1
ATOM 2144 O O . GLY A 1 270 ? 0.155 -15.377 26.070 1.00 30.72 270 GLY A O 1
ATOM 2145 N N . LYS A 1 271 ? -0.485 -13.296 26.594 1.00 31.84 271 LYS A N 1
ATOM 2146 C CA . LYS A 1 271 ? -1.683 -13.661 27.378 1.00 31.84 271 LYS A CA 1
ATOM 2147 C C . LYS A 1 271 ? -2.922 -14.013 26.534 1.00 31.84 271 LYS A C 1
ATOM 2149 O O . LYS A 1 271 ? -3.741 -14.809 26.972 1.00 31.84 271 LYS A O 1
ATOM 2154 N N . PHE A 1 272 ? -3.065 -13.441 25.340 1.00 30.58 272 PHE A N 1
ATOM 2155 C CA . PHE A 1 272 ? -4.244 -13.589 24.477 1.00 30.58 272 PHE A CA 1
ATOM 2156 C C . PHE A 1 272 ? -4.266 -14.937 23.732 1.00 30.58 272 PHE A C 1
ATOM 2158 O O . PHE A 1 272 ? -5.339 -15.476 23.472 1.00 30.58 272 PHE A O 1
ATOM 2165 N N . ILE A 1 273 ? -3.094 -15.522 23.436 1.00 33.88 273 ILE A N 1
ATOM 2166 C CA . ILE A 1 273 ? -2.985 -16.829 22.760 1.00 33.88 273 ILE A CA 1
ATOM 2167 C C . ILE A 1 273 ? -3.629 -17.928 23.605 1.00 33.88 273 ILE A C 1
ATOM 2169 O O . ILE A 1 273 ? -4.429 -18.698 23.082 1.00 33.88 273 ILE A O 1
ATOM 2173 N N . SER A 1 274 ? -3.333 -18.009 24.904 1.00 32.53 274 SER A N 1
ATOM 2174 C CA . SER A 1 274 ? -3.895 -19.064 25.758 1.00 32.53 274 SER A CA 1
ATOM 2175 C C . SER A 1 274 ? -5.422 -19.010 25.814 1.00 32.53 274 SER A C 1
ATOM 2177 O O . SER A 1 274 ? -6.070 -20.043 25.700 1.00 32.53 274 SER A O 1
ATOM 2179 N N . GLU A 1 275 ? -5.995 -17.810 25.896 1.00 38.88 275 GLU A N 1
ATOM 2180 C CA . GLU A 1 275 ? -7.439 -17.613 26.053 1.00 38.88 275 GLU A CA 1
ATOM 2181 C C . GLU A 1 275 ? -8.211 -17.842 24.742 1.00 38.88 275 GLU A C 1
ATOM 2183 O O . GLU A 1 275 ? -9.249 -18.506 24.744 1.00 38.88 275 GLU A O 1
ATOM 2188 N N . VAL A 1 276 ? -7.694 -17.357 23.605 1.00 39.62 276 VAL A N 1
ATOM 2189 C CA . VAL A 1 276 ? -8.326 -17.551 22.285 1.00 39.62 276 VAL A CA 1
ATOM 2190 C C . VAL A 1 276 ? -8.231 -19.008 21.840 1.00 39.62 276 VAL A C 1
ATOM 2192 O O . VAL A 1 276 ? -9.237 -19.585 21.428 1.00 39.62 276 VAL A O 1
ATOM 2195 N N . THR A 1 277 ? -7.066 -19.645 22.009 1.00 40.06 277 THR A N 1
ATOM 2196 C CA . THR A 1 277 ? -6.884 -21.056 21.630 1.00 40.06 277 THR A CA 1
ATOM 2197 C C . THR A 1 277 ? -7.800 -21.973 22.449 1.00 40.06 277 THR A C 1
ATOM 2199 O O . THR A 1 277 ? -8.296 -22.980 21.944 1.00 40.06 277 THR A O 1
ATOM 2202 N N . GLU A 1 278 ? -8.062 -21.635 23.713 1.00 42.25 278 GLU A N 1
ATOM 2203 C CA . GLU A 1 278 ? -8.961 -22.394 24.584 1.00 42.25 278 GLU A CA 1
ATOM 2204 C C . GLU A 1 278 ? -10.445 -22.146 24.248 1.00 42.25 278 GLU A C 1
ATOM 2206 O O . GLU A 1 278 ? -11.238 -23.093 24.206 1.00 42.25 278 GLU A O 1
ATOM 2211 N N . ALA A 1 279 ? -10.816 -20.906 23.907 1.00 44.38 279 ALA A N 1
ATOM 2212 C CA . ALA A 1 279 ? -12.162 -20.553 23.453 1.00 44.38 279 ALA A CA 1
ATOM 2213 C C . ALA A 1 279 ? -12.519 -21.182 22.091 1.00 44.38 279 ALA A C 1
ATOM 2215 O O . ALA A 1 279 ? -13.634 -21.677 21.906 1.00 44.38 279 ALA A O 1
ATOM 2216 N N . GLU A 1 280 ? -11.580 -21.219 21.145 1.00 45.56 280 GLU A N 1
ATOM 2217 C CA . GLU A 1 280 ? -11.768 -21.862 19.840 1.00 45.56 280 GLU A CA 1
ATOM 2218 C C . GLU A 1 280 ? -11.812 -23.387 19.955 1.00 45.56 280 GLU A C 1
ATOM 2220 O O . GLU A 1 280 ? -12.677 -24.013 19.338 1.00 45.56 280 GLU A O 1
ATOM 2225 N N . ARG A 1 281 ? -10.976 -23.998 20.813 1.00 46.38 281 ARG A N 1
ATOM 2226 C CA . ARG A 1 281 ? -11.066 -25.438 21.124 1.00 46.38 281 ARG A CA 1
ATOM 2227 C C . ARG A 1 281 ? -12.419 -25.815 21.725 1.00 46.38 281 ARG A C 1
ATOM 2229 O O . ARG A 1 281 ? -12.966 -26.844 21.336 1.00 46.38 281 ARG A O 1
ATOM 2236 N N . ARG A 1 282 ? -12.989 -24.988 22.614 1.00 52.75 282 ARG A N 1
ATOM 2237 C CA . ARG A 1 282 ? -14.347 -25.204 23.152 1.00 52.75 282 ARG A CA 1
ATOM 2238 C C . ARG A 1 282 ? -15.416 -25.124 22.063 1.00 52.75 282 ARG A C 1
ATOM 2240 O O . ARG A 1 282 ? -16.198 -26.058 21.931 1.00 52.75 282 ARG A O 1
ATOM 2247 N N . ARG A 1 283 ? -15.386 -24.092 21.212 1.00 55.81 283 ARG A N 1
ATOM 2248 C CA . ARG A 1 283 ? -16.335 -23.951 20.088 1.00 55.81 283 ARG A CA 1
ATOM 2249 C C . ARG A 1 283 ? -16.260 -25.106 19.082 1.00 55.81 283 ARG A C 1
ATOM 2251 O O . ARG A 1 283 ? -17.280 -25.518 18.535 1.00 55.81 283 ARG A O 1
ATOM 2258 N N . LEU A 1 284 ? -15.061 -25.628 18.816 1.00 46.62 284 LEU A N 1
ATOM 2259 C CA . LEU A 1 284 ? -14.855 -26.784 17.935 1.00 46.62 284 LEU A CA 1
ATOM 2260 C C . LEU A 1 284 ? -15.299 -28.108 18.572 1.00 46.62 284 LEU A C 1
ATOM 2262 O O . LEU A 1 284 ? -15.763 -28.986 17.847 1.00 46.62 284 LEU A O 1
ATOM 2266 N N . ALA A 1 285 ? -15.178 -28.252 19.894 1.00 54.12 285 ALA A N 1
ATOM 2267 C CA . ALA A 1 285 ? -15.679 -29.412 20.628 1.00 54.12 285 ALA A CA 1
ATOM 2268 C C . ALA A 1 285 ? -17.217 -29.429 20.691 1.00 54.12 285 ALA A C 1
ATOM 2270 O O . ALA A 1 285 ? -17.821 -30.470 20.458 1.00 54.12 285 ALA A O 1
ATOM 2271 N N . GLU A 1 286 ? -17.850 -28.272 20.901 1.00 63.53 286 GLU A N 1
ATOM 2272 C CA . GLU A 1 286 ? -19.315 -28.112 20.922 1.00 63.53 286 GLU A CA 1
ATOM 2273 C C . GLU A 1 286 ? -19.974 -28.346 19.555 1.00 63.53 286 GLU A C 1
ATOM 2275 O O . GLU A 1 286 ? -21.130 -28.736 19.486 1.00 63.53 286 GLU A O 1
ATOM 2280 N N . ARG A 1 287 ? -19.243 -28.144 18.451 1.00 54.84 287 ARG A N 1
ATOM 2281 C CA . ARG A 1 287 ? -19.713 -28.471 17.091 1.00 54.84 287 ARG A CA 1
ATOM 2282 C C . ARG A 1 287 ? -19.574 -29.953 16.719 1.00 54.84 287 ARG A C 1
ATOM 2284 O O . ARG A 1 287 ? -20.043 -30.341 15.652 1.00 54.84 287 ARG A O 1
ATOM 2291 N N . LYS A 1 288 ? -18.871 -30.750 17.531 1.00 50.78 288 LYS A N 1
ATOM 2292 C CA . LYS A 1 288 ? -18.601 -32.179 17.286 1.00 50.78 288 LYS A CA 1
ATOM 2293 C C . LYS A 1 288 ? -19.359 -33.123 18.230 1.00 50.78 288 LYS A C 1
ATOM 2295 O O . LYS A 1 288 ? -19.198 -34.334 18.082 1.00 50.78 288 LYS A O 1
ATOM 2300 N N . GLY A 1 289 ? -20.134 -32.589 19.174 1.00 41.97 289 GLY A N 1
ATOM 2301 C CA . GLY A 1 289 ? -21.102 -33.331 19.993 1.00 41.97 289 GLY A CA 1
ATOM 2302 C C . GLY A 1 289 ? -22.517 -33.107 19.487 1.00 41.97 289 GLY A C 1
ATOM 2303 O O . GLY A 1 289 ? -23.323 -34.049 19.627 1.00 41.97 289 GLY A O 1
#

Sequence (289 aa):
MSQPSVNAELRRMLTINSIGWGTCGAVFAQDQACTVVKLAKNDPMELWNDYIKHKKIAKQFKRFRIEEVRIPGRYFFIPSDLTEWFERSPGLTEAAKDVCNLPTCALLTQRIHTLPRPIRHLLIEKYCQPSIKHQALAAPGNNDCLLRLHLNWMLELKLDVDAMARRMGVALAIMHWVAKTDANDVEFMLGCSTTKVPLEDDEMDADTIKTLIYTGPSSCITEDFFGHKTELWVLDFDKVRPITLVDDAGVAQAAEAFRDESGHYVELPGKFISEVTEAERRRLAERKG

Organism: NCBI:txid79813

Secondary structure (DSSP, 8-state):
-PPPPHHHHHHHHS-EEEEEE-SSEEEEEETT-SEEEEEESS-HHHHHHHHHHHHHHHHHHHHTT--SSB---EEEEE-TT-HHHHHT-HHHHHHHTTTS-SS--EEEEEPPBPPPHHHHHHHHHHHS-TTTHHHHHH-GGGGG--EE--HHHHHHTT--HHHHHHHHHHHHHIIIIIT-B--TT-EEEEEEE-SSPPPP-----HHHHHH----PPS------TTT-EEEEEEE--TT--B--TTSHHHHHHHHHHHHHSGGGTS---HHHHHHHHHHHHHHHHHT--

Radius of gyration: 21.08 Å; chains: 1; bounding box: 41×73×51 Å

Foldseek 3Di:
DDDDPPVVVVVVVFAKAFLDDDDQFTWIDTPQAQKIKTWGAPDLLLVVQQLVLLVLLVVLCVVVVLPQADEWAWEDKDAQVLQVLCVLVVSVCVNCVVRHDPPTIMTMTTQFAADDLVVLLVCLVVPPDPVCSVVCNVPPSSNSDKAWDAQVVCVVVVPPPVSVVVSVVVSCCSCCVPSQKLCFPKIKIKTWDFPDDDDDNDDDDPVVVSVDPPPGDDGPDDPPVVGTDTGIYIGSSSPIDGADPPDVVSVVSSVCSCPVNVCRRVVDPVVVCVVVVVVVVVVVVVVVD